Protein 1NF9 (pdb70)

Secondary structure (DSSP, 8-state):
----------PPPPGGGSPPPSS-----GGGEEEEEES-BHHHHTTS-HHHHHHHHHHHHHHHHHHHHHTPEEEEEE--SS--HHHHTTHHHHHTT---SSHHHHSBPGGGPPPTTSEEEE--SSSTTTTSSHHHHHHHTT--EEEEEEE-IIIIIHHHHHHHHHTT-EEEEEEEEEE-SSHHHHHHHHHHHHHHT-EEE-HHHHH-

B-factor: mean 22.69, std 11.38, range [9.78, 136.34]

Organism: Pseudomonas aeruginosa (strain ATCC 15692 / DSM 22644 / CIP 104116 / JCM 14847 / LMG 12228 / 1C / PRS 101 / PAO1) (NCBI:txid208964)

Nearest PDB structures (foldseek):
  1nf9-assembly1_A-2  TM=1.005E+00  e=9.805E-44  Pseudomonas aeruginosa
  1nf8-assembly1_A-2  TM=1.004E+00  e=8.857E-43  Pseudomonas aeruginosa
  3r77-assembly1_A  TM=9.976E-01  e=6.872E-37  Pseudomonas fluorescens
  7l6j-assembly1_A  TM=9.791E-01  e=3.401E-26  Stenotrophomonas maltophilia K279a
  2fq1-assembly1_B  TM=9.702E-01  e=2.895E-25  Escherichia coli

Sequence (207 aa):
MSGIPEITAYPLPTAQQLPANLARWSLEPRRAVLLVHDMQRYFLRPLPESLRAGLVANAARLRRWCVEQGVQIAYTAQPGSMTEEQRGLLKDFWGPGMRASPADREVVEELAPGPDDWLLTKWRYSAFFHSDLLQRMRAAGRDQLVLCGVYAHVGVLISTVDAYSNDIQPFLVADAIADFSEAHHRMALEYAASRCAMVVTTDEVLE

CATH classification: 3.40.50.850

InterPro domains:
  IPR000868 Isochorismatase-like domain [PF00857] (33-204)
  IPR016291 Isochorismatase [PIRSF001111] (3-206)
  IPR016291 Isochorismatase [PR01398] (3-15)
  IPR016291 Isochorismatase [PR01398] (62-79)
  IPR016291 Isochorismatase [PR01398] (79-98)
  IPR016291 Isochorismatase [PR01398] (111-133)
  IPR016291 Isochorismatase [PR01398] (167-185)
  IPR016291 Isochorismatase [PR01398] (185-202)
  IPR036380 Isochorismatase-like superfamily [G3DSA:3.40.50.850] (1-207)
  IPR036380 Isochorismatase-like superfamily [SSF52499] (3-207)
  IPR050272 Isochorismatase-like hydrolase [PTHR43540] (21-206)

Foldseek 3Di:
DALADQADDDAFDDPVLFDAFPDDDDDDLLQEEEEAEAQWLQVLVSPDPVLSVQQLVLLLLLVVLSVVRNHAYEYEWAQAQQPCVLCDPVCVNGNSHHHNDNNTTPRDPSCDDDPRHHYWYDRALASVPVTCVVVVSVVSNHQEYEYAEDDLQTSRLVNQLVSQVVNRAYEYARRNHHHRYPVSSNVSSVCCSPPGYHYHHSVRSSD

Structure (mmCIF, N/CA/C/O backbone):
data_1NF9
#
_entry.id   1NF9
#
_cell.length_a   68.850
_cell.length_b   77.030
_cell.length_c   82.550
_cell.angle_alpha   90.00
_cell.angle_beta   90.00
_cell.angle_gamma   90.00
#
_symmetry.space_group_name_H-M   'C 2 2 21'
#
loop_
_entity.id
_entity.type
_entity.pdbx_description
1 polymer 'phenazine biosynthesis protein phzD'
2 non-polymer 'octyl beta-D-glucopyranoside'
3 non-polymer 'FORMIC ACID'
4 water water
#
loop_
_atom_site.group_PDB
_atom_site.id
_atom_site.type_symbol
_atom_site.label_atom_id
_atom_site.label_alt_id
_atom_site.label_comp_id
_atom_site.label_asym_id
_atom_site.label_entity_id
_atom_site.label_seq_id
_atom_site.pdbx_PDB_ins_code
_atom_site.Cartn_x
_atom_site.Cartn_y
_atom_site.Cartn_z
_atom_site.occupancy
_atom_site.B_iso_or_equiv
_atom_site.auth_seq_id
_atom_site.auth_comp_id
_atom_site.auth_asym_id
_atom_site.auth_atom_id
_atom_site.pdbx_PDB_model_num
ATOM 1 N N . MET A 1 1 ? 2.370 14.911 84.424 1.00 69.94 1 MET A N 1
ATOM 2 C CA . MET A 1 1 ? 2.946 16.248 84.408 1.00 49.96 1 MET A CA 1
ATOM 3 C C . MET A 1 1 ? 3.640 16.546 83.087 1.00 41.08 1 MET A C 1
ATOM 4 O O . MET A 1 1 ? 3.189 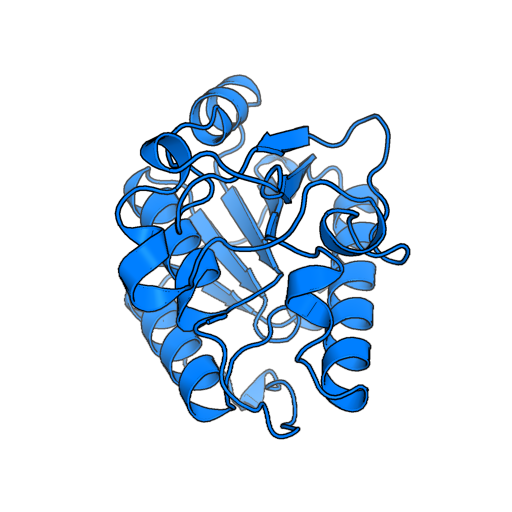17.513 82.487 1.00 33.07 1 MET A O 1
ATOM 9 N N . SER A 1 2 ? 4.655 15.891 82.544 1.00 32.76 2 SER A N 1
ATOM 10 C CA . SER A 1 2 ? 5.341 16.437 81.363 1.00 25.14 2 SER A CA 1
ATOM 11 C C . SER A 1 2 ? 4.640 16.232 80.037 1.00 22.05 2 SER A C 1
ATOM 12 O O . SER A 1 2 ? 4.921 17.007 79.132 1.00 22.40 2 SER A O 1
ATOM 15 N N . GLY A 1 3 ? 3.814 15.209 79.859 1.00 21.65 3 GLY A N 1
ATOM 16 C CA . GLY A 1 3 ? 3.196 14.929 78.573 1.00 24.06 3 GLY A CA 1
ATOM 17 C C . GLY A 1 3 ? 4.078 14.041 77.717 1.00 25.16 3 GLY A C 1
ATOM 18 O O . GLY A 1 3 ? 3.804 13.565 76.615 1.00 29.69 3 GLY A O 1
ATOM 19 N N . ILE A 1 4 ? 5.256 13.754 78.237 1.00 21.58 4 ILE A N 1
ATOM 20 C CA . ILE A 1 4 ? 6.251 13.024 77.445 1.00 20.33 4 ILE A CA 1
ATOM 21 C C . ILE A 1 4 ? 6.408 11.611 77.969 1.00 21.83 4 ILE A C 1
ATOM 22 O O . ILE A 1 4 ? 6.687 11.371 79.141 1.00 22.95 4 ILE A O 1
ATOM 27 N N . PRO A 1 5 ? 6.212 10.635 77.095 1.00 17.53 5 PRO A N 1
ATOM 28 C CA . PRO A 1 5 ? 6.108 9.259 77.561 1.00 17.76 5 PRO A CA 1
ATOM 29 C C . PRO A 1 5 ? 7.501 8.694 77.795 1.00 20.66 5 PRO A C 1
ATOM 30 O O . PRO A 1 5 ? 8.532 9.293 77.483 1.00 20.58 5 PRO A O 1
ATOM 34 N N . GLU A 1 6 ? 7.520 7.494 78.343 1.00 21.34 6 GLU A N 1
ATOM 35 C CA . GLU A 1 6 ? 8.750 6.753 78.411 1.00 16.84 6 GLU A CA 1
ATOM 36 C C . GLU A 1 6 ? 9.156 6.422 76.964 1.00 18.79 6 GLU A C 1
ATOM 37 O O . GLU A 1 6 ? 8.294 5.840 76.309 1.00 20.83 6 GLU A O 1
ATOM 43 N N . ILE A 1 7 ? 10.352 6.782 76.591 1.00 17.84 7 ILE A N 1
ATOM 44 C CA . ILE A 1 7 ? 10.916 6.545 75.253 1.00 20.70 7 ILE A CA 1
ATOM 45 C C . ILE A 1 7 ? 11.933 5.400 75.205 1.00 22.80 7 ILE A C 1
ATOM 46 O O . ILE A 1 7 ? 12.955 5.490 75.874 1.00 28.40 7 ILE A O 1
ATOM 51 N N . THR A 1 8 ? 11.632 4.377 74.425 1.00 25.45 8 THR A N 1
ATOM 52 C CA . THR A 1 8 ? 12.403 3.212 74.056 1.00 29.58 8 THR A CA 1
ATOM 53 C C . THR A 1 8 ? 13.319 3.491 72.867 1.00 25.42 8 THR A C 1
ATOM 54 O O . THR A 1 8 ? 12.956 4.079 71.856 1.00 23.03 8 THR A O 1
ATOM 58 N N . ALA A 1 9 ? 14.550 3.011 73.014 1.00 19.51 9 ALA A N 1
ATOM 59 C CA . ALA A 1 9 ? 15.553 3.211 71.973 1.00 19.93 9 ALA A CA 1
ATOM 60 C C . ALA A 1 9 ? 15.066 2.661 70.647 1.00 17.98 9 ALA A C 1
ATOM 61 O O . ALA A 1 9 ? 14.441 1.589 70.634 1.00 17.18 9 ALA A O 1
ATOM 63 N N . TYR A 1 10 ? 15.348 3.368 69.567 1.00 14.13 10 TYR A N 1
ATOM 64 C CA . TYR A 1 10 ? 15.074 2.868 68.210 1.00 13.96 10 TYR A CA 1
ATOM 65 C C . TYR A 1 10 ? 16.116 3.391 67.239 1.00 15.68 10 TYR A C 1
ATOM 66 O O . TYR A 1 10 ? 16.734 4.429 67.517 1.00 15.43 10 TYR A O 1
ATOM 75 N N . PRO A 1 11 ? 16.376 2.702 66.139 1.00 15.81 11 PRO A N 1
ATOM 76 C CA . PRO A 1 11 ? 17.388 3.198 65.216 1.00 15.52 11 PRO A CA 1
ATOM 77 C C . PRO A 1 11 ? 16.836 4.368 64.394 1.00 14.73 11 PRO A C 1
ATOM 78 O O . PRO A 1 11 ? 15.705 4.298 63.957 1.00 16.38 11 PRO A O 1
ATOM 82 N N . LEU A 1 12 ? 17.627 5.401 64.196 1.00 15.38 12 LEU A N 1
ATOM 83 C CA . LEU A 1 12 ? 17.258 6.429 63.236 1.00 15.56 12 LEU A CA 1
ATOM 84 C C . LEU A 1 12 ? 17.144 5.830 61.838 1.00 15.45 12 LEU A C 1
ATOM 85 O O . LEU A 1 12 ? 17.918 4.927 61.513 1.00 15.24 12 LEU A O 1
ATOM 90 N N . PRO A 1 13 ? 16.209 6.340 61.041 1.00 15.32 13 PRO A N 1
ATOM 91 C CA . PRO A 1 13 ? 15.995 5.753 59.715 1.00 16.09 13 PRO A CA 1
ATOM 92 C C . PRO A 1 13 ? 17.160 6.032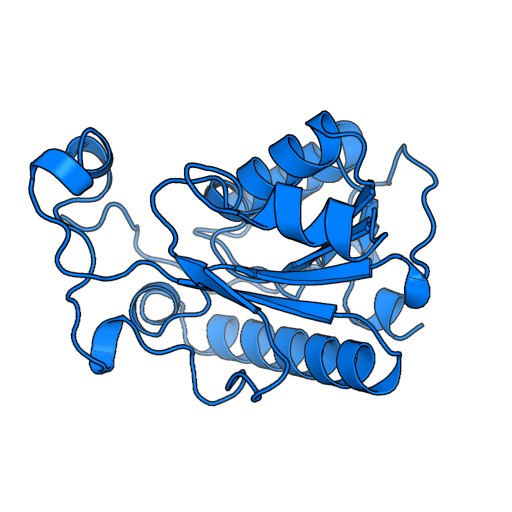 58.750 1.00 14.88 13 PRO A C 1
ATOM 93 O O . PRO A 1 13 ? 17.834 7.048 58.811 1.00 18.54 13 PRO A O 1
ATOM 97 N N . THR A 1 14 ? 17.356 5.064 57.857 1.00 18.19 14 THR A N 1
ATOM 98 C CA . THR A 1 14 ? 18.350 5.147 56.810 1.00 18.52 14 THR A CA 1
ATOM 99 C C . THR A 1 14 ? 17.694 5.599 55.502 1.00 18.81 14 THR A C 1
ATOM 100 O O . THR A 1 14 ? 16.472 5.545 55.396 1.00 20.67 14 THR A O 1
ATOM 104 N N . ALA A 1 15 ? 18.475 6.010 54.530 1.00 19.33 15 ALA A N 1
ATOM 105 C CA . ALA A 1 15 ? 17.995 6.459 53.229 1.00 21.59 15 ALA A CA 1
ATOM 106 C C . ALA A 1 15 ? 16.997 5.480 52.627 1.00 19.94 15 ALA A C 1
ATOM 107 O O . ALA A 1 15 ? 16.004 5.845 52.014 1.00 24.86 15 ALA A O 1
ATOM 109 N N . GLN A 1 16 ? 17.281 4.188 52.822 1.00 22.19 16 GLN A N 1
ATOM 110 C CA . GLN A 1 16 ? 16.474 3.156 52.179 1.00 24.80 16 GLN A CA 1
ATOM 111 C C . GLN A 1 16 ? 15.126 3.039 52.861 1.00 24.92 16 GLN A C 1
ATOM 112 O O . GLN A 1 16 ? 14.190 2.519 52.252 1.00 25.28 16 GLN A O 1
ATOM 118 N N . GLN A 1 17 ? 14.997 3.522 54.090 1.00 20.81 17 GLN A N 1
ATOM 119 C CA . GLN A 1 17 ? 13.756 3.336 54.842 1.00 21.41 17 GLN A CA 1
ATOM 120 C C . GLN A 1 17 ? 12.793 4.488 54.654 1.00 19.20 17 GLN A C 1
ATOM 121 O O . GLN A 1 17 ? 11.654 4.482 55.148 1.00 24.10 17 GLN A O 1
ATOM 127 N N . LEU A 1 18 ? 13.252 5.529 53.961 1.00 18.74 18 LEU A N 1
ATOM 128 C CA . LEU A 1 18 ? 12.481 6.770 53.840 1.00 19.48 18 LEU A CA 1
ATOM 129 C C . LEU A 1 18 ? 11.314 6.605 52.877 1.00 16.97 18 LEU A C 1
ATOM 130 O O . LEU A 1 18 ? 11.338 5.866 51.883 1.00 19.55 18 LEU A O 1
ATOM 135 N N . PRO A 1 19 ? 10.231 7.297 53.143 1.00 17.12 19 PRO A N 1
ATOM 136 C CA . PRO A 1 19 ? 9.104 7.267 52.195 1.00 17.28 19 PRO A CA 1
ATOM 137 C C . PRO A 1 19 ? 9.565 8.057 50.976 1.00 18.65 19 PRO A C 1
ATOM 138 O O . PRO A 1 19 ? 10.423 8.941 51.088 1.00 23.51 19 PRO A O 1
ATOM 142 N N . ALA A 1 20 ? 9.000 7.768 49.814 1.00 19.29 20 ALA A N 1
ATOM 143 C CA . ALA A 1 20 ? 9.333 8.522 48.634 1.00 18.84 20 ALA A CA 1
ATOM 144 C C . ALA A 1 20 ? 8.822 9.960 48.721 1.00 17.66 20 ALA A C 1
ATOM 145 O O . ALA A 1 20 ? 7.710 10.165 49.157 1.00 16.71 20 ALA A O 1
ATOM 147 N N . ASN A 1 21 ? 9.652 10.901 48.294 1.00 16.57 21 ASN A N 1
ATOM 148 C CA . ASN A 1 21 ? 9.242 12.292 48.216 1.00 16.56 21 ASN A CA 1
ATOM 149 C C . ASN A 1 21 ? 8.346 12.466 47.011 1.00 15.86 21 ASN A C 1
ATOM 150 O O . ASN A 1 21 ? 8.644 11.972 45.916 1.00 20.70 21 ASN A O 1
ATOM 155 N N . LEU A 1 22 ? 7.283 13.225 47.156 1.00 18.26 22 LEU A N 1
ATOM 156 C CA . LEU A 1 22 ? 6.441 13.504 45.986 1.00 18.19 22 LEU A CA 1
ATOM 157 C C . LEU A 1 22 ? 6.802 14.863 45.409 1.00 20.00 22 LEU A C 1
ATOM 158 O O . LEU A 1 22 ? 6.553 15.118 44.258 1.00 18.41 22 LEU A O 1
ATOM 163 N N . ALA A 1 23 ? 7.370 15.734 46.237 1.00 17.56 23 ALA A N 1
ATOM 164 C CA . ALA A 1 23 ? 7.844 17.002 45.720 1.00 19.99 23 ALA A CA 1
ATOM 165 C C . ALA A 1 23 ? 9.203 16.805 45.032 1.00 16.47 23 ALA A C 1
ATOM 166 O O . ALA A 1 23 ? 9.776 15.722 45.061 1.00 17.72 23 ALA A O 1
ATOM 168 N N . ARG A 1 24 ? 9.726 17.884 44.443 1.00 17.05 24 ARG A N 1
ATOM 169 C CA . ARG A 1 24 ? 10.996 17.827 43.711 1.00 19.56 24 ARG A CA 1
ATOM 170 C C . ARG A 1 24 ? 11.870 19.042 43.997 1.00 18.60 24 ARG A C 1
ATOM 171 O O . ARG A 1 24 ? 12.609 19.497 43.123 1.00 20.39 24 ARG A O 1
ATOM 179 N N . TRP A 1 25 ? 11.762 19.550 45.224 1.00 17.22 25 TRP A N 1
ATOM 180 C CA . TRP A 1 25 ? 12.597 20.689 45.606 1.00 15.15 25 TRP A CA 1
ATOM 181 C C . TRP A 1 25 ? 14.044 20.260 45.810 1.00 15.56 25 TRP A C 1
ATOM 182 O O . TRP A 1 25 ? 14.366 19.109 46.135 1.00 17.81 25 TRP A O 1
ATOM 193 N N . SER A 1 26 ? 14.973 21.187 45.606 1.00 15.16 26 SER A N 1
ATOM 194 C CA . SER A 1 26 ? 16.413 21.054 45.746 1.00 16.98 26 SER A CA 1
ATOM 195 C C . SER A 1 26 ? 17.016 22.160 46.586 1.00 16.05 26 SER A C 1
ATOM 196 O O . SER A 1 26 ? 16.831 23.352 46.298 1.00 17.23 26 SER A O 1
ATOM 199 N N . LEU A 1 27 ? 17.684 21.766 47.667 1.00 15.55 27 LEU A N 1
ATOM 200 C CA . LEU A 1 27 ? 18.208 22.683 48.664 1.00 14.30 27 LEU A CA 1
ATOM 201 C C . LEU A 1 27 ? 19.326 23.522 48.085 1.00 17.52 27 LEU A C 1
ATOM 202 O O . LEU A 1 27 ? 20.248 22.937 47.531 1.00 15.55 27 LEU A O 1
ATOM 207 N N . GLU A 1 28 ? 19.219 24.839 48.177 1.00 16.20 28 GLU A N 1
ATOM 208 C CA . GLU A 1 28 ? 20.291 25.732 47.777 1.00 19.61 28 GLU A CA 1
ATOM 209 C C . GLU A 1 28 ? 20.768 26.521 48.990 1.00 18.01 28 GLU A C 1
ATOM 210 O O . GLU A 1 28 ? 19.941 27.274 49.541 1.00 18.13 28 GLU A O 1
ATOM 216 N N . PRO A 1 29 ? 22.027 26.409 49.407 1.00 17.54 29 PRO A N 1
ATOM 217 C CA . PRO A 1 29 ? 22.484 27.071 50.623 1.00 17.61 29 PRO A CA 1
ATOM 218 C C . PRO A 1 29 ? 22.126 28.555 50.718 1.00 15.55 29 PRO A C 1
ATOM 219 O O . PRO A 1 29 ? 21.717 28.962 51.812 1.00 18.60 29 PRO A O 1
ATOM 223 N N . ARG A 1 30 ? 22.283 29.285 49.624 1.00 18.84 30 ARG A N 1
ATOM 224 C CA . ARG A 1 30 ? 22.008 30.707 49.580 1.00 22.29 30 ARG A CA 1
ATOM 225 C C . ARG A 1 30 ? 20.559 31.023 49.944 1.00 18.86 30 ARG A C 1
ATOM 226 O O . ARG A 1 30 ? 20.301 32.140 50.367 1.00 20.80 30 ARG A O 1
ATOM 234 N N . ARG A 1 31 ? 19.623 30.086 49.764 1.00 16.25 31 ARG A N 1
ATOM 235 C CA . ARG A 1 31 ? 18.215 30.301 50.017 1.00 16.89 31 ARG A CA 1
ATOM 236 C C . ARG A 1 31 ? 17.804 29.849 51.410 1.00 17.87 31 ARG A C 1
ATOM 237 O O . ARG A 1 31 ? 16.671 30.113 51.781 1.00 16.42 31 ARG A O 1
ATOM 245 N N . ALA A 1 32 ? 18.663 29.170 52.158 1.00 13.69 32 ALA A N 1
ATOM 246 C CA . ALA A 1 32 ? 18.227 28.319 53.253 1.00 15.04 32 ALA A CA 1
ATOM 247 C C . ALA A 1 32 ? 18.590 28.814 54.648 1.00 14.43 32 ALA A C 1
ATOM 248 O O . ALA A 1 32 ? 19.599 29.451 54.863 1.00 17.33 32 ALA A O 1
ATOM 250 N N . VAL A 1 33 ? 17.711 28.436 55.569 1.00 15.02 33 VAL A N 1
ATOM 251 C CA . VAL A 1 33 ? 17.909 28.500 56.995 1.00 12.42 33 VAL A CA 1
ATOM 252 C C . VAL A 1 33 ? 17.850 27.104 57.578 1.00 10.94 33 VAL A C 1
ATOM 253 O O . VAL A 1 33 ? 16.988 26.290 57.200 1.00 15.54 33 VAL A O 1
ATOM 257 N N . LEU A 1 34 ? 18.750 26.817 58.510 1.00 13.57 34 LEU A N 1
ATOM 258 C CA . LEU A 1 34 ? 18.666 25.613 59.296 1.00 13.36 34 LEU A CA 1
ATOM 259 C C . LEU A 1 34 ? 17.973 25.979 60.614 1.00 13.36 34 LEU A C 1
ATOM 260 O O . LEU A 1 34 ? 18.528 26.828 61.326 1.00 14.72 34 LEU A O 1
ATOM 265 N N . LEU A 1 35 ? 16.857 25.333 60.844 1.00 12.73 35 LEU A N 1
ATOM 266 C CA . LEU A 1 35 ? 16.138 25.433 62.115 1.00 14.24 35 LEU A CA 1
ATOM 267 C C . LEU A 1 35 ? 16.545 24.290 63.037 1.00 13.37 35 LEU A C 1
ATOM 268 O O . LEU A 1 35 ? 16.258 23.119 62.759 1.00 13.08 35 LEU A O 1
ATOM 273 N N . VAL A 1 36 ? 17.191 24.663 64.126 1.00 13.57 36 VAL A N 1
ATOM 274 C CA . VAL A 1 36 ? 17.540 23.739 65.197 1.00 14.18 36 VAL A CA 1
ATOM 275 C C . VAL A 1 36 ? 16.402 23.811 66.208 1.00 11.43 36 VAL A C 1
ATOM 276 O O . VAL A 1 36 ? 16.324 24.737 66.996 1.00 15.58 36 VAL A O 1
ATOM 280 N N . HIS A 1 37 ? 15.466 22.891 66.133 1.00 13.17 37 HIS A N 1
ATOM 281 C CA . HIS A 1 37 ? 14.203 22.949 66.866 1.00 13.88 37 HIS A CA 1
ATOM 282 C C . HIS A 1 37 ? 14.270 22.256 68.213 1.00 14.27 37 HIS A C 1
ATOM 283 O O . HIS A 1 37 ? 14.289 21.025 68.298 1.00 14.37 37 HIS A O 1
ATOM 290 N N . ASP A 1 38 ? 14.271 23.095 69.241 1.00 13.34 38 ASP A N 1
ATOM 291 C CA . ASP A 1 38 ? 14.031 22.753 70.620 1.00 15.94 38 ASP A CA 1
ATOM 292 C C . ASP A 1 38 ? 15.087 21.758 71.119 1.00 14.72 38 ASP A C 1
ATOM 293 O O . ASP A 1 38 ? 14.755 20.850 71.871 1.00 15.67 38 ASP A O 1
ATOM 298 N N . MET A 1 39 ? 16.335 21.961 70.684 1.00 14.39 39 MET A N 1
ATOM 299 C CA . MET A 1 39 ? 17.410 21.069 71.160 1.00 12.70 39 MET A CA 1
ATOM 300 C C . MET A 1 39 ? 17.965 21.494 72.500 1.00 15.14 39 MET A C 1
ATOM 301 O O . MET A 1 39 ? 19.148 21.722 72.722 1.00 18.00 39 MET A O 1
ATOM 306 N N . GLN A 1 40 ? 17.042 21.597 73.447 1.00 15.39 40 GLN A N 1
ATOM 307 C CA . GLN A 1 40 ? 17.306 21.997 74.811 1.00 18.74 40 GLN A CA 1
ATOM 308 C C . GLN A 1 40 ? 17.466 20.809 75.740 1.00 16.15 40 GLN A C 1
ATOM 309 O O . GLN A 1 40 ? 16.919 19.751 75.494 1.00 17.77 40 GLN A O 1
ATOM 315 N N . ARG A 1 41 ? 18.205 20.981 76.822 1.00 14.79 41 ARG A N 1
ATOM 316 C CA . ARG A 1 41 ? 18.491 19.908 77.752 1.00 15.64 41 ARG A CA 1
ATOM 317 C C . ARG A 1 41 ? 17.229 19.204 78.214 1.00 16.31 41 ARG A C 1
ATOM 318 O O . ARG A 1 41 ? 17.085 17.982 78.279 1.00 17.06 41 ARG A O 1
ATOM 326 N N . TYR A 1 42 ? 16.201 19.985 78.529 1.00 17.82 42 TYR A N 1
ATOM 327 C CA . TYR A 1 42 ? 14.958 19.396 79.034 1.00 18.18 42 TYR A CA 1
ATOM 328 C C . TYR A 1 42 ? 14.326 18.440 78.007 1.00 17.30 42 TYR A C 1
ATOM 329 O O . TYR A 1 42 ? 13.725 17.434 78.363 1.00 16.97 42 TYR A O 1
ATOM 338 N N . PHE A 1 43 ? 14.328 18.755 76.725 1.00 14.73 43 PHE A N 1
ATOM 339 C CA . PHE A 1 43 ? 13.690 17.886 75.734 1.00 17.02 43 PHE A CA 1
ATOM 340 C C . PHE A 1 43 ? 14.541 16.686 75.339 1.00 16.42 43 PHE A C 1
ATOM 341 O O . PHE A 1 43 ? 13.984 15.716 74.786 1.00 17.16 43 PHE A O 1
ATOM 349 N N . LEU A 1 44 ? 15.851 16.746 75.613 1.00 16.86 44 LEU A N 1
ATOM 350 C CA . LEU A 1 44 ? 16.704 15.615 75.218 1.00 15.80 44 LEU A CA 1
ATOM 351 C C . LEU A 1 44 ? 16.840 14.634 76.388 1.00 16.58 44 LEU A C 1
ATOM 352 O O . LEU A 1 44 ? 17.129 13.477 76.139 1.00 16.82 44 LEU A O 1
ATOM 357 N N . ARG A 1 45 ? 16.638 15.065 77.620 1.00 16.58 45 ARG A N 1
ATOM 358 C CA . ARG A 1 45 ? 16.751 14.155 78.758 1.00 20.26 45 ARG A CA 1
ATOM 359 C C . ARG A 1 45 ? 15.848 12.925 78.649 1.00 18.79 45 ARG A C 1
ATOM 360 O O . ARG A 1 45 ? 16.361 11.848 79.041 1.00 17.45 45 ARG A O 1
ATOM 368 N N . PRO A 1 46 ? 14.594 12.950 78.182 1.00 16.91 46 PRO A N 1
ATOM 369 C CA . PRO A 1 46 ? 13.796 11.720 78.051 1.00 15.36 46 PRO A CA 1
ATOM 370 C C . PRO A 1 46 ? 14.336 10.737 77.026 1.00 14.39 46 PRO A C 1
ATOM 371 O O . PRO A 1 46 ? 13.921 9.566 77.019 1.00 18.35 46 PRO A O 1
ATOM 375 N N . LEU A 1 47 ? 15.254 11.147 76.144 1.00 15.96 47 LEU A N 1
ATOM 376 C CA . LEU A 1 47 ? 15.765 10.204 75.154 1.00 16.28 47 LEU A CA 1
ATOM 377 C C . LEU A 1 47 ? 16.776 9.237 75.782 1.00 13.62 47 LEU A C 1
ATOM 378 O O . LEU A 1 47 ? 17.654 9.657 76.547 1.00 23.02 47 LEU A O 1
ATOM 383 N N . PRO A 1 48 ? 16.688 7.962 75.439 1.00 15.16 48 PRO A N 1
ATOM 384 C CA . PRO A 1 48 ? 17.731 7.025 75.818 1.00 16.57 48 PRO A CA 1
ATOM 385 C C . PRO A 1 48 ? 19.047 7.514 75.203 1.00 17.68 48 PRO A C 1
ATOM 386 O O . PRO A 1 48 ? 19.050 8.167 74.165 1.00 16.45 48 PRO A O 1
ATOM 390 N N . GLU A 1 49 ? 20.108 7.180 75.891 1.00 19.25 49 GLU A N 1
ATOM 391 C CA . GLU A 1 49 ? 21.383 7.775 75.467 1.00 18.22 49 GLU A CA 1
ATOM 392 C C . GLU A 1 49 ? 21.740 7.371 74.052 1.00 15.75 49 GLU A C 1
ATOM 393 O O . GLU A 1 49 ? 22.286 8.222 73.327 1.00 17.76 49 GLU A O 1
ATOM 399 N N . SER A 1 50 ? 21.458 6.129 73.648 1.00 16.36 50 SER A N 1
ATOM 400 C CA . SER A 1 50 ? 21.821 5.762 72.281 1.00 16.54 50 SER A CA 1
ATOM 401 C C . SER A 1 50 ? 21.144 6.664 71.247 1.00 16.88 50 SER A C 1
ATOM 402 O O . SER A 1 50 ? 21.692 7.025 70.208 1.00 18.30 50 SER A O 1
ATOM 405 N N . LEU A 1 51 ? 19.901 7.043 71.516 1.00 17.05 51 LEU A N 1
ATOM 406 C CA . LEU A 1 51 ? 19.111 7.812 70.571 1.00 16.80 51 LEU A CA 1
ATOM 407 C C . LEU A 1 51 ? 19.552 9.269 70.639 1.00 17.79 51 LEU A C 1
ATOM 408 O O . LEU A 1 51 ? 19.745 9.919 69.622 1.00 17.77 51 LEU A O 1
ATOM 413 N N . ARG A 1 52 ? 19.766 9.792 71.833 1.00 15.52 52 ARG A N 1
ATOM 414 C CA . ARG A 1 52 ? 20.299 11.153 72.010 1.00 15.97 52 ARG A CA 1
ATOM 415 C C . ARG A 1 52 ? 21.608 11.320 71.262 1.00 15.60 52 ARG A C 1
ATOM 416 O O . ARG A 1 52 ? 21.860 12.282 70.543 1.00 17.84 52 ARG A O 1
ATOM 424 N N . ALA A 1 53 ? 22.498 10.350 71.404 1.00 16.28 53 ALA A N 1
ATOM 425 C CA . ALA A 1 53 ? 23.814 10.437 70.810 1.00 18.28 53 ALA A CA 1
ATOM 426 C C . ALA A 1 53 ? 23.758 10.512 69.283 1.00 19.90 53 ALA A C 1
ATOM 427 O O . ALA A 1 53 ? 24.418 11.345 68.668 1.00 19.87 53 ALA A O 1
ATOM 429 N N . GLY A 1 54 ? 22.990 9.618 68.684 1.00 17.82 54 GLY A N 1
ATOM 430 C CA . GLY A 1 54 ? 22.833 9.581 67.227 1.00 18.94 54 GLY A CA 1
ATOM 431 C C . GLY A 1 54 ? 22.235 10.848 66.679 1.00 15.77 54 GLY A C 1
ATOM 432 O O . GLY A 1 54 ? 22.719 11.355 65.660 1.00 17.86 54 GLY A O 1
ATOM 433 N N . LEU A 1 55 ? 21.230 11.347 67.400 1.00 15.81 55 LEU A N 1
ATOM 434 C CA . LEU A 1 55 ? 20.546 12.592 67.064 1.00 16.16 55 LEU A CA 1
ATOM 435 C C . LEU A 1 55 ? 21.486 13.778 67.039 1.00 14.15 55 LEU A C 1
ATOM 436 O O . LEU A 1 55 ? 21.651 14.550 66.089 1.00 17.13 55 LEU A O 1
ATOM 441 N N . VAL A 1 56 ? 22.186 13.957 68.161 1.00 15.71 56 VAL A N 1
ATOM 442 C CA . VAL A 1 56 ? 23.047 15.106 68.312 1.00 16.07 56 VAL A CA 1
ATOM 443 C C . VAL A 1 56 ? 24.221 14.989 67.348 1.00 16.21 56 VAL A C 1
ATOM 444 O O . VAL A 1 56 ? 24.647 16.004 66.775 1.00 17.66 56 VAL A O 1
ATOM 448 N N . ALA A 1 57 ? 24.774 13.801 67.105 1.00 16.84 57 ALA A N 1
ATOM 449 C CA . ALA A 1 57 ? 25.915 13.712 66.201 1.00 18.62 57 ALA A CA 1
ATOM 450 C C . ALA A 1 57 ? 25.496 14.119 64.785 1.00 19.32 57 ALA A C 1
ATOM 451 O O . ALA A 1 57 ? 26.189 14.831 64.074 1.00 20.22 57 ALA A O 1
ATOM 453 N N . ASN A 1 58 ? 24.323 13.659 64.338 1.00 18.83 58 ASN A N 1
ATOM 454 C CA . ASN A 1 58 ? 23.854 14.081 63.013 1.00 16.48 58 ASN A CA 1
ATOM 455 C C . ASN A 1 58 ? 23.520 15.575 62.957 1.00 15.18 58 ASN A C 1
ATOM 456 O O . ASN A 1 58 ? 23.865 16.289 61.988 1.00 15.71 58 ASN A O 1
ATOM 461 N N . ALA A 1 59 ? 22.859 16.098 63.980 1.00 17.57 59 ALA A N 1
ATOM 462 C CA . ALA A 1 59 ? 22.460 17.493 64.002 1.00 15.31 59 ALA A CA 1
ATOM 463 C C . ALA A 1 59 ? 23.727 18.349 63.968 1.00 18.14 59 ALA A C 1
ATOM 464 O O . ALA A 1 59 ? 23.740 19.385 63.300 1.00 17.22 59 ALA A O 1
ATOM 466 N N . ALA A 1 60 ? 24.766 17.918 64.653 1.00 18.93 60 ALA A N 1
ATOM 467 C CA . ALA A 1 60 ? 26.036 18.632 64.672 1.00 15.77 60 ALA A CA 1
ATOM 468 C C . ALA A 1 60 ? 26.723 18.591 63.307 1.00 18.67 60 ALA A C 1
ATOM 469 O O . ALA A 1 60 ? 27.191 19.621 62.825 1.00 20.27 60 ALA A O 1
ATOM 471 N N . ARG A 1 61 ? 26.812 17.460 62.635 1.00 20.74 61 ARG A N 1
ATOM 472 C CA . ARG A 1 61 ? 27.345 17.386 61.281 1.00 20.28 61 ARG A CA 1
ATOM 473 C C . ARG A 1 61 ? 26.556 18.282 60.320 1.00 20.55 61 ARG A C 1
ATOM 474 O O . ARG A 1 61 ? 27.061 18.944 59.430 1.00 22.02 61 ARG A O 1
ATOM 482 N N . LEU A 1 62 ? 25.229 18.273 60.511 1.00 22.09 62 LEU A N 1
ATOM 483 C CA . LEU A 1 62 ? 24.369 19.094 59.668 1.00 19.40 62 LEU A CA 1
ATOM 484 C C . LEU A 1 62 ? 24.735 20.555 59.893 1.00 20.55 62 LEU A C 1
ATOM 485 O O . LEU A 1 62 ? 24.950 21.285 58.934 1.00 22.41 62 LEU A O 1
ATOM 490 N N . ARG A 1 63 ? 24.815 20.982 61.141 1.00 19.55 63 ARG A N 1
ATOM 491 C CA . ARG A 1 63 ? 25.118 22.354 61.497 1.00 20.37 63 ARG A CA 1
ATOM 492 C C . ARG A 1 63 ? 26.494 22.785 60.990 1.00 19.08 63 ARG A C 1
ATOM 493 O O . ARG A 1 63 ? 26.651 23.907 60.518 1.00 22.54 63 ARG A O 1
ATOM 501 N N . ARG A 1 64 ? 27.527 21.937 61.068 1.00 19.04 64 ARG A N 1
ATOM 502 C CA . ARG A 1 64 ? 28.830 22.315 60.494 1.00 19.70 64 ARG A CA 1
ATOM 503 C C . ARG A 1 64 ? 28.766 22.500 58.996 1.00 19.71 64 ARG A C 1
ATOM 504 O O . ARG A 1 64 ? 29.385 23.427 58.462 1.00 19.59 64 ARG A O 1
ATOM 512 N N . TRP A 1 65 ? 28.030 21.678 58.235 1.00 18.45 65 TRP A N 1
ATOM 513 C CA . TRP A 1 65 ? 27.916 21.860 56.788 1.00 17.63 65 TRP A CA 1
ATOM 514 C C . TRP A 1 65 ? 27.232 23.167 56.442 1.00 19.29 65 TRP A C 1
ATOM 515 O O . TRP A 1 65 ? 27.673 23.930 55.572 1.00 20.05 65 TRP A O 1
ATOM 526 N N . CYS A 1 66 ? 26.135 23.368 57.186 1.00 20.14 66 CYS A N 1
ATOM 527 C CA . CYS A 1 66 ? 25.335 24.587 56.992 1.00 22.63 66 CYS A CA 1
ATOM 528 C C . CYS A 1 66 ? 26.290 25.747 57.177 1.00 23.02 66 CYS A C 1
ATOM 529 O O . CYS A 1 66 ? 26.416 26.611 56.317 1.00 28.38 66 CYS A O 1
ATOM 532 N N . VAL A 1 67 ? 27.033 25.747 58.270 1.00 28.07 67 VAL A N 1
ATOM 533 C CA . VAL A 1 67 ? 27.967 26.860 58.494 1.00 27.23 67 VAL A CA 1
ATOM 534 C C . VAL A 1 67 ? 28.992 26.956 57.377 1.00 24.53 67 VAL A C 1
ATOM 535 O O . VAL A 1 67 ? 29.249 28.058 56.887 1.00 30.64 67 VAL A O 1
ATOM 539 N N . GLU A 1 68 ? 29.570 25.846 56.941 1.00 20.68 68 GLU A N 1
ATOM 540 C CA . GLU A 1 68 ? 30.539 25.906 55.861 1.00 20.52 68 GLU A CA 1
ATOM 541 C C . GLU A 1 68 ? 29.921 26.452 54.585 1.00 19.28 68 GLU A C 1
ATOM 542 O O . GLU A 1 68 ? 30.605 27.029 53.745 1.00 26.64 68 GLU A O 1
ATOM 548 N N . GLN A 1 69 ? 28.627 26.219 54.413 1.00 20.14 69 GLN A N 1
ATOM 549 C CA . GLN A 1 69 ? 27.991 26.529 53.125 1.00 18.80 69 GLN A CA 1
ATOM 550 C C . GLN A 1 69 ? 27.307 27.873 53.041 1.00 19.21 69 GLN A C 1
ATOM 551 O O . GLN A 1 69 ? 26.802 28.267 51.973 1.00 21.86 69 GLN A O 1
ATOM 557 N N . GLY A 1 70 ? 27.226 28.622 54.123 1.00 21.31 70 GLY A N 1
ATOM 558 C CA . GLY A 1 70 ? 26.500 29.890 54.060 1.00 19.61 70 GLY A CA 1
ATOM 559 C C . GLY A 1 70 ? 25.032 29.809 54.385 1.00 20.09 70 GLY A C 1
ATOM 560 O O . GLY A 1 70 ? 24.264 30.747 54.079 1.00 26.36 70 GLY A O 1
ATOM 561 N N . VAL A 1 71 ? 24.608 28.719 55.013 1.00 19.71 71 VAL A N 1
ATOM 562 C CA . VAL A 1 71 ? 23.205 28.599 55.444 1.00 17.54 71 VAL A CA 1
ATOM 563 C C . VAL A 1 71 ? 23.058 29.303 56.771 1.00 16.44 71 VAL A C 1
ATOM 564 O O . VAL A 1 71 ? 23.926 29.093 57.628 1.00 20.61 71 VAL A O 1
ATOM 568 N N . GLN A 1 72 ? 22.059 30.121 56.958 1.00 16.11 72 GLN A N 1
ATOM 569 C CA . GLN A 1 72 ? 21.704 30.823 58.174 1.00 15.68 72 GLN A CA 1
ATOM 570 C C . GLN A 1 72 ? 21.206 29.818 59.205 1.00 16.95 72 GLN A C 1
ATOM 571 O O . GLN A 1 72 ? 20.254 29.097 58.904 1.00 18.00 72 GLN A O 1
ATOM 577 N N . ILE A 1 73 ? 21.852 29.802 60.371 1.00 14.31 73 ILE A N 1
ATOM 578 C CA . ILE A 1 73 ? 21.386 28.958 61.469 1.00 15.21 73 ILE A CA 1
ATOM 579 C C . ILE A 1 73 ? 20.410 29.704 62.378 1.00 14.53 73 ILE A C 1
ATOM 580 O O . ILE A 1 73 ? 20.563 30.916 62.649 1.00 16.63 73 ILE A O 1
ATOM 585 N N . ALA A 1 74 ? 19.407 28.987 62.838 1.00 16.91 74 ALA A N 1
ATOM 586 C CA . ALA A 1 74 ? 18.376 29.495 63.773 1.00 13.47 74 ALA A CA 1
ATOM 587 C C . ALA A 1 74 ? 18.041 28.437 64.809 1.00 12.60 74 ALA A C 1
ATOM 588 O O . ALA A 1 74 ? 17.952 27.267 64.441 1.00 17.76 74 ALA A O 1
ATOM 590 N N . TYR A 1 75 ? 17.845 28.885 66.046 1.00 16.01 75 TYR A N 1
ATOM 591 C CA . TYR A 1 75 ? 17.501 28.055 67.188 1.00 14.79 75 TYR A CA 1
ATOM 592 C C . TYR A 1 75 ? 16.149 28.454 67.770 1.00 15.18 75 TYR A C 1
ATOM 593 O O . TYR A 1 75 ? 15.992 29.641 68.021 1.00 18.75 75 TYR A O 1
ATOM 602 N N . THR A 1 76 ? 15.255 27.505 67.992 1.00 13.63 76 THR A N 1
ATOM 603 C CA . THR A 1 76 ? 14.094 27.777 68.845 1.00 13.65 76 THR A CA 1
ATOM 604 C C . THR A 1 76 ? 14.337 27.215 70.240 1.00 16.71 76 THR A C 1
ATOM 605 O O . THR A 1 76 ? 14.942 26.172 70.420 1.00 16.33 76 THR A O 1
ATOM 609 N N . ALA A 1 77 ? 13.803 27.975 71.185 1.00 14.24 77 ALA A N 1
ATOM 610 C CA . ALA A 1 77 ? 13.971 27.546 72.570 1.00 15.69 77 ALA A CA 1
ATOM 611 C C . ALA A 1 77 ? 12.871 28.155 73.410 1.00 14.01 77 ALA A C 1
ATOM 612 O O . ALA A 1 77 ? 12.657 29.352 73.361 1.00 18.08 77 ALA A O 1
ATOM 614 N N . GLN A 1 78 ? 12.096 27.396 74.159 1.00 15.66 78 GLN A N 1
ATOM 615 C CA . GLN A 1 78 ? 11.171 27.805 75.181 1.00 18.50 78 GLN A CA 1
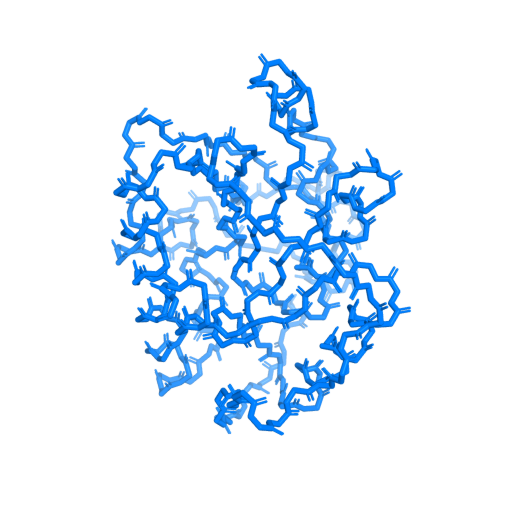ATOM 616 C C . GLN A 1 78 ? 11.953 28.503 76.289 1.00 19.33 78 GLN A C 1
ATOM 617 O O . GLN A 1 78 ? 13.068 28.106 76.592 1.00 20.54 78 GLN A O 1
ATOM 623 N N . PRO A 1 79 ? 11.296 29.546 76.775 1.00 18.31 79 PRO A N 1
ATOM 624 C CA . PRO A 1 79 ? 11.885 30.366 77.830 1.00 19.07 79 PRO A CA 1
ATOM 625 C C . PRO A 1 79 ? 11.948 29.694 79.187 1.00 18.03 79 PRO A C 1
ATOM 626 O O . PRO A 1 79 ? 12.810 30.043 79.992 1.00 22.14 79 PRO A O 1
ATOM 630 N N . GLY A 1 80 ? 11.052 28.772 79.483 1.00 16.08 80 GLY A N 1
ATOM 631 C CA . GLY A 1 80 ? 11.044 28.178 80.814 1.00 15.73 80 GLY A CA 1
ATOM 632 C C . GLY A 1 80 ? 10.189 28.986 81.784 1.00 16.39 80 GLY A C 1
ATOM 633 O O . GLY A 1 80 ? 10.005 30.187 81.601 1.00 18.99 80 GLY A O 1
ATOM 634 N N . SER A 1 81 ? 9.693 28.306 82.805 1.00 17.43 81 SER A N 1
ATOM 635 C CA . SER A 1 81 ? 8.846 28.895 83.809 1.00 18.04 81 SER A CA 1
ATOM 636 C C . SER A 1 81 ? 7.776 29.797 83.229 1.00 14.61 81 SER A C 1
ATOM 637 O O . SER A 1 81 ? 7.654 30.942 83.673 1.00 22.47 81 SER A O 1
ATOM 640 N N . MET A 1 82 ? 7.095 29.265 82.229 1.00 16.73 82 MET A N 1
ATOM 641 C CA . MET A 1 82 ? 6.029 30.058 81.638 1.00 19.13 82 MET A CA 1
ATOM 642 C C . MET A 1 82 ? 4.998 30.355 82.707 1.00 16.62 82 MET A C 1
ATOM 643 O O . MET A 1 82 ? 4.700 29.434 83.491 1.00 18.53 82 MET A O 1
ATOM 648 N N . THR A 1 83 ? 4.449 31.564 82.717 1.00 18.04 83 THR A N 1
ATOM 649 C CA . THR A 1 83 ? 3.325 31.793 83.637 1.00 19.48 83 THR A CA 1
ATOM 650 C C . THR A 1 83 ? 2.092 31.041 83.140 1.00 18.78 83 THR A C 1
ATOM 651 O O . THR A 1 83 ? 2.073 30.537 82.000 1.00 18.61 83 THR A O 1
ATOM 655 N N . GLU A 1 84 ? 1.059 30.974 83.972 1.00 20.13 84 GLU A N 1
ATOM 656 C CA . GLU A 1 84 ? -0.175 30.273 83.607 1.00 21.16 84 GLU A CA 1
ATOM 657 C C . GLU A 1 84 ? -0.747 30.834 82.310 1.00 20.59 84 GLU A C 1
ATOM 658 O O . GLU A 1 84 ? -1.111 30.079 81.412 1.00 20.44 84 GLU A O 1
ATOM 664 N N . GLU A 1 85 ? -0.813 32.157 82.243 1.00 19.60 85 GLU A N 1
ATOM 665 C CA . GLU A 1 85 ? -1.326 32.750 80.992 1.00 21.66 85 GLU A CA 1
ATOM 666 C C . GLU A 1 85 ? -0.477 32.472 79.774 1.00 20.62 85 GLU A C 1
ATOM 667 O O . GLU A 1 85 ? -1.041 32.200 78.709 1.00 21.57 85 GLU A O 1
ATOM 673 N N . GLN A 1 86 ? 0.815 32.530 79.753 1.00 19.35 86 GLN A N 1
ATOM 674 C CA . GLN A 1 86 ? 1.833 32.237 78.752 1.00 17.54 86 GLN A CA 1
ATOM 675 C C . GLN A 1 86 ? 1.760 30.761 78.351 1.00 15.67 86 GLN A C 1
ATOM 676 O O . GLN A 1 86 ? 1.859 30.515 77.141 1.00 18.04 86 GLN A O 1
ATOM 682 N N . ARG A 1 87 ? 1.590 29.878 79.330 1.00 16.38 87 ARG A N 1
ATOM 683 C CA . ARG A 1 87 ? 1.445 28.443 79.084 1.00 16.18 87 ARG A CA 1
ATOM 684 C C . ARG A 1 87 ? 0.146 28.093 78.352 1.00 15.27 87 ARG A C 1
ATOM 685 O O . ARG A 1 87 ? 0.144 27.221 77.483 1.00 17.85 87 ARG A O 1
ATOM 693 N N . GLY A 1 88 ? -0.977 28.726 78.690 1.00 17.04 88 GLY A N 1
ATOM 694 C CA . GLY A 1 88 ? -2.283 28.470 78.128 1.00 16.73 88 GLY A CA 1
ATOM 695 C C . GLY A 1 88 ? -2.570 26.985 78.075 1.00 16.49 88 GLY A C 1
ATOM 696 O O . GLY A 1 88 ? -2.316 26.296 79.065 1.00 16.74 88 GLY A O 1
ATOM 697 N N . LEU A 1 89 ? -3.043 26.529 76.917 1.00 15.59 89 LEU A N 1
ATOM 698 C CA . LEU A 1 89 ? -3.549 25.158 76.801 1.00 13.56 89 LEU A CA 1
ATOM 699 C C . LEU A 1 89 ? -2.457 24.107 76.665 1.00 14.22 89 LEU A C 1
ATOM 700 O O . LEU A 1 89 ? -2.740 22.901 76.569 1.00 13.93 89 LEU A O 1
ATOM 705 N N . LEU A 1 90 ? -1.178 24.507 76.697 1.00 14.27 90 LEU A N 1
ATOM 706 C CA . LEU A 1 90 ? -0.083 23.550 76.799 1.00 17.16 90 LEU A CA 1
ATOM 707 C C . LEU A 1 90 ? -0.168 22.774 78.110 1.00 16.39 90 LEU A C 1
ATOM 708 O O . LEU A 1 90 ? 0.192 21.599 78.128 1.00 16.77 90 LEU A O 1
ATOM 713 N N . LYS A 1 91 ? -0.657 23.479 79.126 1.00 17.18 91 LYS A N 1
ATOM 714 C CA . LYS A 1 91 ? -0.802 22.905 80.458 1.00 15.75 91 LYS A CA 1
ATOM 715 C C . LYS A 1 91 ? -1.587 21.599 80.414 1.00 15.62 91 LYS A C 1
ATOM 716 O O . LYS A 1 91 ? -1.323 20.632 81.141 1.00 15.33 91 LYS A O 1
ATOM 722 N N . ASP A 1 92 ? -2.598 21.540 79.555 1.00 15.98 92 ASP A N 1
ATOM 723 C CA . ASP A 1 92 ? -3.509 20.390 79.627 1.00 14.88 92 ASP A CA 1
ATOM 724 C C . ASP A 1 92 ? -2.909 19.090 79.111 1.00 15.00 92 ASP A C 1
ATOM 725 O O . ASP A 1 92 ? -3.322 17.981 79.483 1.00 19.99 92 ASP A O 1
ATOM 730 N N . PHE A 1 93 ? -1.939 19.191 78.209 1.00 18.59 93 PHE A N 1
ATOM 731 C CA . PHE A 1 93 ? -1.245 17.996 77.732 1.00 16.61 93 PHE A CA 1
ATOM 732 C C . PHE A 1 93 ? 0.187 17.896 78.218 1.00 17.35 93 PHE A C 1
ATOM 733 O O . PHE A 1 93 ? 0.772 16.782 78.177 1.00 25.60 93 PHE A O 1
ATOM 741 N N . TRP A 1 94 ? 0.807 18.987 78.633 1.00 16.90 94 TRP A N 1
ATOM 742 C CA . TRP A 1 94 ? 2.242 18.958 78.905 1.00 16.91 94 TRP A CA 1
ATOM 743 C C . TRP A 1 94 ? 2.644 19.522 80.259 1.00 17.51 94 TRP A C 1
ATOM 744 O O . TRP A 1 94 ? 3.826 19.703 80.528 1.00 19.48 94 TRP A O 1
ATOM 755 N N . GLY A 1 95 ? 1.662 19.833 81.099 1.00 18.41 95 GLY A N 1
ATOM 756 C CA . GLY A 1 95 ? 2.060 20.356 82.401 1.00 18.59 95 GLY A CA 1
ATOM 757 C C . GLY A 1 95 ? 2.546 21.793 82.343 1.00 18.64 95 GLY A C 1
ATOM 758 O O . GLY A 1 95 ? 2.380 22.469 81.316 1.00 18.26 95 GLY A O 1
ATOM 759 N N . PRO A 1 96 ? 3.163 22.236 83.440 1.00 19.32 96 PRO A N 1
ATOM 760 C CA . PRO A 1 96 ? 3.712 23.607 83.477 1.00 19.61 96 PRO A CA 1
ATOM 761 C C . PRO A 1 96 ? 4.981 23.761 82.637 1.00 22.61 96 PRO A C 1
ATOM 762 O O . PRO A 1 96 ? 5.382 24.889 82.307 1.00 18.30 96 PRO A O 1
ATOM 766 N N . GLY A 1 97 ? 5.618 22.654 82.235 1.00 20.23 97 GLY A N 1
ATOM 767 C CA . GLY A 1 97 ? 6.704 22.707 81.290 1.00 19.56 97 GLY A CA 1
ATOM 768 C C . GLY A 1 97 ? 8.026 22.960 81.996 1.00 19.48 97 GLY A C 1
ATOM 769 O O . GLY A 1 97 ? 8.096 23.006 83.222 1.00 21.29 97 GLY A O 1
ATOM 770 N N . MET A 1 98 ? 9.127 23.114 81.264 1.00 18.21 98 MET A N 1
ATOM 771 C CA . MET A 1 98 ? 10.435 23.281 81.832 1.00 18.85 98 MET A CA 1
ATOM 772 C C . MET A 1 98 ? 10.600 24.563 82.633 1.00 16.36 98 MET A C 1
ATOM 773 O O . MET A 1 98 ? 9.919 25.583 82.480 1.00 18.16 98 MET A O 1
ATOM 778 N N . ARG A 1 99 ? 11.581 24.502 83.538 1.00 16.64 99 ARG A N 1
ATOM 779 C CA . ARG A 1 99 ? 12.017 25.673 84.282 1.00 18.43 99 ARG A CA 1
ATOM 780 C C . ARG A 1 99 ? 12.909 26.557 83.431 1.00 17.95 99 ARG A C 1
ATOM 781 O O . ARG A 1 99 ? 13.462 26.174 82.409 1.00 21.08 99 ARG A O 1
ATOM 789 N N . ALA A 1 100 ? 13.131 27.801 83.766 1.00 20.58 100 ALA A N 1
ATOM 790 C CA . ALA A 1 100 ? 13.974 28.802 83.158 1.00 20.59 100 ALA A CA 1
ATOM 791 C C . ALA A 1 100 ? 15.395 28.673 83.683 1.00 24.27 100 ALA A C 1
ATOM 792 O O . ALA A 1 100 ? 16.221 29.577 83.726 1.00 39.80 100 ALA A O 1
ATOM 794 N N . SER A 1 101 ? 15.762 27.520 84.174 1.00 20.93 101 SER A N 1
ATOM 795 C CA . SER A 1 101 ? 17.106 27.305 84.683 1.00 20.32 101 SER A CA 1
ATOM 796 C C . SER A 1 101 ? 17.987 26.804 83.551 1.00 20.47 101 SER A C 1
ATOM 797 O O . SER A 1 101 ? 17.429 26.156 82.650 1.00 19.70 101 SER A O 1
ATOM 800 N N . PRO A 1 102 ? 19.287 27.057 83.609 1.00 21.01 102 PRO A N 1
ATOM 801 C CA . PRO A 1 102 ? 20.190 26.501 82.596 1.00 18.99 102 PRO A CA 1
ATOM 802 C C . PRO A 1 102 ? 20.037 24.995 82.440 1.00 19.86 102 PRO A C 1
ATOM 803 O O . PRO A 1 102 ? 20.192 24.494 81.326 1.00 19.68 102 PRO A O 1
ATOM 807 N N . ALA A 1 103 ? 19.776 24.274 83.532 1.00 18.73 103 ALA A N 1
ATOM 808 C CA . ALA A 1 103 ? 19.754 22.817 83.448 1.00 13.86 103 ALA A CA 1
ATOM 809 C C . ALA A 1 103 ? 18.613 22.341 82.562 1.00 15.15 103 ALA A C 1
ATOM 810 O O . ALA A 1 103 ? 18.672 21.239 82.033 1.00 16.87 103 ALA A O 1
ATOM 812 N N . ASP A 1 104 ? 17.569 23.137 82.388 1.00 16.91 104 ASP A N 1
ATOM 813 C CA . ASP A 1 104 ? 16.464 22.785 81.503 1.00 16.62 104 ASP A CA 1
ATOM 814 C C . ASP A 1 104 ? 16.565 23.462 80.145 1.00 20.37 104 ASP A C 1
ATOM 815 O O . ASP A 1 104 ? 16.450 22.856 79.081 1.00 16.88 104 ASP A O 1
ATOM 820 N N . ARG A 1 105 ? 16.765 24.780 80.156 1.00 17.91 105 ARG A N 1
ATOM 821 C CA . ARG A 1 105 ? 16.534 25.578 78.956 1.00 17.48 105 ARG A CA 1
ATOM 822 C C . ARG A 1 105 ? 17.717 25.747 78.026 1.00 18.98 105 ARG A C 1
ATOM 823 O O . ARG A 1 105 ? 17.585 26.147 76.842 1.00 18.37 105 ARG A O 1
ATOM 831 N N . GLU A 1 106 ? 18.926 25.438 78.451 1.00 17.83 106 GLU A N 1
ATOM 832 C CA . GLU A 1 106 ? 20.095 25.542 77.597 1.00 16.77 106 GLU A CA 1
ATOM 833 C C . GLU A 1 106 ? 20.038 24.642 76.379 1.00 18.55 106 GLU A C 1
ATOM 834 O O . GLU A 1 106 ? 19.664 23.477 76.505 1.00 20.59 106 GLU A O 1
ATOM 840 N N . VAL A 1 107 ? 20.442 25.163 75.236 1.00 18.81 107 VAL A N 1
ATOM 841 C CA . VAL A 1 107 ? 20.746 24.319 74.069 1.00 18.76 107 VAL A CA 1
ATOM 842 C C . VAL A 1 107 ? 21.916 23.416 74.409 1.00 19.90 107 VAL A C 1
ATOM 843 O O . VAL A 1 107 ? 22.934 23.824 74.975 1.00 26.91 107 VAL A O 1
ATOM 847 N N . VAL A 1 108 ? 21.809 22.142 74.057 1.00 19.65 108 VAL A N 1
ATOM 848 C CA . VAL A 1 108 ? 22.865 21.210 74.388 1.00 19.62 108 VAL A CA 1
ATOM 849 C C . VAL A 1 108 ? 24.186 21.647 73.748 1.00 21.34 108 VAL A C 1
ATOM 850 O O . VAL A 1 108 ? 24.259 22.144 72.635 1.00 20.58 108 VAL A O 1
ATOM 854 N N . GLU A 1 109 ? 25.216 21.451 74.551 1.00 22.72 109 GLU A N 1
ATOM 855 C CA . GLU A 1 109 ? 26.559 21.958 74.332 1.00 25.63 109 GLU A CA 1
ATOM 856 C C . GLU A 1 109 ? 27.024 21.565 72.933 1.00 21.36 109 GLU A C 1
ATOM 857 O O . GLU A 1 109 ? 27.677 22.350 72.230 1.00 25.04 109 GLU A O 1
ATOM 863 N N . GLU A 1 110 ? 26.684 20.374 72.472 1.00 26.23 110 GLU A N 1
ATOM 864 C CA . GLU A 1 110 ? 27.190 19.964 71.166 1.00 25.92 110 GLU A CA 1
ATOM 865 C C . GLU A 1 110 ? 26.624 20.789 70.016 1.00 24.23 110 GLU A C 1
ATOM 866 O O . GLU A 1 110 ? 27.182 20.686 68.922 1.00 27.39 110 GLU A O 1
ATOM 872 N N . LEU A 1 111 ? 25.568 21.548 70.262 1.00 20.02 111 LEU A N 1
ATOM 873 C CA . LEU A 1 111 ? 24.950 22.392 69.256 1.00 17.72 111 LEU A CA 1
ATOM 874 C C . LEU A 1 111 ? 25.046 23.861 69.613 1.00 19.09 111 LEU A C 1
ATOM 875 O O . LEU A 1 111 ? 24.225 24.641 69.113 1.00 17.88 111 LEU A O 1
ATOM 880 N N . ALA A 1 112 ? 26.023 24.184 70.460 1.00 20.74 112 ALA A N 1
ATOM 881 C CA . ALA A 1 112 ? 26.105 25.538 70.991 1.00 21.12 112 ALA A CA 1
ATOM 882 C C . ALA A 1 112 ? 25.952 26.626 69.941 1.00 22.53 112 ALA A C 1
ATOM 883 O O . ALA A 1 112 ? 26.744 26.530 68.995 1.00 21.56 112 ALA A O 1
ATOM 885 N N . PRO A 1 113 ? 24.988 27.528 70.060 1.00 18.70 113 PRO A N 1
ATOM 886 C CA . PRO A 1 113 ? 24.851 28.607 69.079 1.00 17.97 113 PRO A CA 1
ATOM 887 C C . PRO A 1 113 ? 26.052 29.532 69.035 1.00 21.45 113 PRO A C 1
ATOM 888 O O . PRO A 1 113 ? 26.710 29.808 70.017 1.00 25.28 113 PRO A O 1
ATOM 892 N N . GLY A 1 114 ? 26.290 30.001 67.816 1.00 21.45 114 GLY A N 1
ATOM 893 C CA . GLY A 1 114 ? 27.289 31.027 67.628 1.00 28.30 114 GLY A CA 1
ATOM 894 C C . GLY A 1 114 ? 26.673 32.416 67.501 1.00 28.86 114 GLY A C 1
ATOM 895 O O . GLY A 1 114 ? 25.456 32.539 67.339 1.00 26.98 114 GLY A O 1
ATOM 896 N N . PRO A 1 115 ? 27.511 33.441 67.558 1.00 31.07 115 PRO A N 1
ATOM 897 C CA . PRO A 1 115 ? 27.034 34.832 67.573 1.00 30.07 115 PRO A CA 1
ATOM 898 C C . PRO A 1 115 ? 26.291 35.237 66.310 1.00 29.48 115 PRO A C 1
ATOM 899 O O . PRO A 1 115 ? 25.551 36.222 66.285 1.00 32.05 115 PRO A O 1
ATOM 903 N N . ASP A 1 116 ? 26.412 34.523 65.190 1.00 28.47 116 ASP A N 1
ATOM 904 C CA . ASP A 1 116 ? 25.633 34.961 64.031 1.00 26.63 116 ASP A CA 1
ATOM 905 C C . ASP A 1 116 ? 24.292 34.242 63.970 1.00 25.42 116 ASP A C 1
ATOM 906 O O . ASP A 1 116 ? 23.507 34.492 63.058 1.00 28.31 116 ASP A O 1
ATOM 911 N N . ASP A 1 117 ? 24.019 33.343 64.929 1.00 21.76 117 ASP A N 1
ATOM 912 C CA . ASP A 1 117 ? 22.833 32.486 64.785 1.00 19.95 117 ASP A CA 1
ATOM 913 C C . ASP A 1 117 ? 21.590 33.153 65.355 1.00 18.20 117 ASP A C 1
ATOM 914 O O . ASP A 1 117 ? 21.632 33.850 66.372 1.00 23.25 117 ASP A O 1
ATOM 919 N N . TRP A 1 118 ? 20.449 32.980 64.667 1.00 17.45 118 TRP A N 1
ATOM 920 C CA . TRP A 1 118 ? 19.218 33.567 65.183 1.00 17.00 118 TRP A CA 1
ATOM 921 C C . TRP A 1 118 ? 18.702 32.816 66.403 1.00 15.05 118 TRP A C 1
ATOM 922 O O . TRP A 1 118 ? 18.614 31.605 66.381 1.00 20.51 118 TRP A O 1
ATOM 933 N N . LEU A 1 119 ? 18.289 33.544 67.437 1.00 16.41 119 LEU A N 1
ATOM 934 C CA . LEU A 1 119 ? 17.662 32.954 68.606 1.00 18.15 119 LEU A CA 1
ATOM 935 C C . LEU A 1 119 ? 16.190 33.350 68.705 1.00 17.12 119 LEU A C 1
ATOM 936 O O . LEU A 1 119 ? 15.817 34.493 68.858 1.00 22.64 119 LEU A O 1
ATOM 941 N N . LEU A 1 120 ? 15.354 32.341 68.594 1.00 17.67 120 LEU A N 1
ATOM 942 C CA . LEU A 1 120 ? 13.910 32.512 68.584 1.00 17.58 120 LEU A CA 1
ATOM 943 C C . LEU A 1 120 ? 13.332 31.973 69.882 1.00 19.04 120 LEU A C 1
ATOM 944 O O . LEU A 1 120 ? 13.724 30.902 70.352 1.00 17.49 120 LEU A O 1
ATOM 949 N N . THR A 1 121 ? 12.393 32.707 70.463 1.00 17.84 121 THR A N 1
ATOM 950 C CA . THR A 1 121 ? 11.643 32.193 71.594 1.00 15.95 121 THR A CA 1
ATOM 951 C C . THR A 1 121 ? 10.466 31.344 71.135 1.00 17.08 121 THR A C 1
ATOM 952 O O . THR A 1 121 ? 9.679 31.733 70.285 1.00 17.39 121 THR A O 1
ATOM 956 N N . LYS A 1 122 ? 10.363 30.181 71.760 1.00 15.82 122 LYS A N 1
ATOM 957 C CA . LYS A 1 122 ? 9.395 29.170 71.354 1.00 14.32 122 LYS A CA 1
ATOM 958 C C . LYS A 1 122 ? 8.209 29.192 72.333 1.00 13.42 122 LYS A C 1
ATOM 959 O O . LYS A 1 122 ? 8.465 29.081 73.546 1.00 15.46 122 LYS A O 1
ATOM 965 N N . TRP A 1 123 ? 7.014 29.308 71.785 1.00 13.96 123 TRP A N 1
ATOM 966 C CA . TRP A 1 123 ? 5.826 29.426 72.626 1.00 11.76 123 TRP A CA 1
ATOM 967 C C . TRP A 1 123 ? 4.861 28.262 72.432 1.00 12.05 123 TRP A C 1
ATOM 968 O O . TRP A 1 123 ? 4.272 27.823 73.418 1.00 14.18 123 TRP A O 1
ATOM 979 N N . ARG A 1 124 ? 4.716 27.834 71.190 1.00 12.77 124 ARG A N 1
ATOM 980 C CA . ARG A 1 124 ? 3.758 26.778 70.849 1.00 12.95 124 ARG A CA 1
ATOM 981 C C . ARG A 1 124 ? 4.406 25.783 69.911 1.00 14.62 124 ARG A C 1
ATOM 982 O O . ARG A 1 124 ? 5.632 25.833 69.692 1.00 15.69 124 ARG A O 1
ATOM 990 N N . TYR A 1 125 ? 3.626 24.854 69.375 1.00 12.34 125 TYR A N 1
ATOM 991 C CA . TYR A 1 125 ? 4.239 23.794 68.567 1.00 12.47 125 TYR A CA 1
ATOM 992 C C . TYR A 1 125 ? 5.041 24.354 67.403 1.00 13.98 125 TYR A C 1
ATOM 993 O O . TYR A 1 125 ? 6.186 23.948 67.151 1.00 14.33 125 TYR A O 1
ATOM 1002 N N . SER A 1 126 ? 4.448 25.311 66.673 1.00 12.99 126 SER A N 1
ATOM 1003 C CA . SER A 1 126 ? 5.182 25.855 65.537 1.00 12.94 126 SER A CA 1
ATOM 1004 C C . SER A 1 126 ? 6.164 26.948 65.931 1.00 14.75 126 SER A C 1
ATOM 1005 O O . SER A 1 126 ? 5.893 27.865 66.700 1.00 15.10 126 SER A O 1
ATOM 1008 N N . ALA A 1 127 ? 7.357 27.018 65.439 1.00 13.64 127 ALA A N 1
ATOM 1009 C CA . ALA A 1 127 ? 8.523 27.826 65.528 1.00 13.53 127 ALA A CA 1
ATOM 1010 C C . ALA A 1 127 ? 8.063 29.189 64.995 1.00 15.84 127 ALA A C 1
ATOM 1011 O O . ALA A 1 127 ? 8.666 30.186 65.407 1.00 18.48 127 ALA A O 1
ATOM 1013 N N . PHE A 1 128 ? 7.056 29.205 64.118 1.00 12.91 128 PHE A N 1
ATOM 1014 C CA . PHE A 1 128 ? 6.642 30.501 63.584 1.00 15.92 128 PHE A CA 1
ATOM 1015 C C . PHE A 1 128 ? 5.658 31.201 64.504 1.00 15.77 128 PHE A C 1
ATOM 1016 O O . PHE A 1 128 ? 5.385 32.391 64.316 1.00 18.90 128 PHE A O 1
ATOM 1024 N N . PHE A 1 129 ? 5.118 30.441 65.465 1.00 15.72 129 PHE A N 1
ATOM 1025 C CA . PHE A 1 129 ? 4.002 30.959 66.243 1.00 13.48 129 PHE A CA 1
ATOM 1026 C C . PHE A 1 129 ? 4.487 32.001 67.254 1.00 14.53 129 PHE A C 1
ATOM 1027 O O . PHE A 1 129 ? 5.330 31.705 68.106 1.00 16.62 129 PHE A O 1
ATOM 1035 N N . HIS A 1 130 ? 3.928 33.203 67.165 1.00 20.03 130 HIS A N 1
ATOM 1036 C CA . HIS A 1 130 ? 4.321 34.315 68.010 1.00 17.25 130 HIS A CA 1
ATOM 1037 C C . HIS A 1 130 ? 5.836 34.497 68.049 1.00 17.80 130 HIS A C 1
ATOM 1038 O O . HIS A 1 130 ? 6.477 34.795 69.062 1.00 20.60 130 HIS A O 1
ATOM 1045 N N . SER A 1 131 ? 6.467 34.324 66.889 1.00 16.92 131 SER A N 1
ATOM 1046 C CA . SER A 1 131 ? 7.893 34.572 66.696 1.00 17.11 131 SER A CA 1
ATOM 1047 C C . SER A 1 131 ? 8.128 35.437 65.462 1.00 17.17 131 SER A C 1
ATOM 1048 O O . SER A 1 131 ? 7.152 35.587 64.702 1.00 18.38 131 SER A O 1
ATOM 1051 N N . ASP A 1 132 ? 9.362 35.905 65.289 1.00 18.18 132 ASP A N 1
ATOM 1052 C CA . ASP A 1 132 ? 9.681 36.708 64.086 1.00 19.00 132 ASP A CA 1
ATOM 1053 C C . ASP A 1 132 ? 10.442 35.933 63.037 1.00 13.08 132 ASP A C 1
ATOM 1054 O O . ASP A 1 132 ? 11.093 36.443 62.147 1.00 18.50 132 ASP A O 1
ATOM 1059 N N . LEU A 1 133 ? 10.404 34.602 63.053 1.00 15.16 133 LEU A N 1
ATOM 1060 C CA . LEU A 1 133 ? 11.053 33.707 62.119 1.00 14.56 133 LEU A CA 1
ATOM 1061 C C . LEU A 1 133 ? 10.628 34.053 60.695 1.00 15.30 133 LEU A C 1
ATOM 1062 O O . LEU A 1 133 ? 11.505 34.194 59.838 1.00 15.00 133 LEU A O 1
ATOM 1067 N N . LEU A 1 134 ? 9.318 34.143 60.461 1.00 14.85 134 LEU A N 1
ATOM 1068 C CA . LEU A 1 134 ? 8.887 34.402 59.074 1.00 12.13 134 LEU A CA 1
ATOM 1069 C C . LEU A 1 134 ? 9.433 35.742 58.607 1.00 13.55 134 LEU A C 1
ATOM 1070 O O . LEU A 1 134 ? 10.016 35.875 57.527 1.00 15.39 134 LEU A O 1
ATOM 1075 N N . GLN A 1 135 ? 9.234 36.794 59.418 1.00 14.67 135 GLN A N 1
ATOM 1076 C CA . GLN A 1 135 ? 9.723 38.123 59.023 1.00 16.01 135 GLN A CA 1
ATOM 1077 C C . GLN A 1 135 ? 11.228 38.134 58.806 1.00 14.79 135 GLN A C 1
ATOM 1078 O O . GLN A 1 135 ? 11.704 38.781 57.878 1.00 16.94 135 GLN A O 1
ATOM 1084 N N . ARG A 1 136 ? 11.964 37.406 59.650 1.00 15.33 136 ARG A N 1
ATOM 1085 C CA . ARG A 1 136 ? 13.411 37.336 59.452 1.00 15.82 136 ARG A CA 1
ATOM 1086 C C . ARG A 1 136 ? 13.802 36.618 58.175 1.00 15.37 136 ARG A C 1
ATOM 1087 O O . ARG A 1 136 ? 14.702 37.059 57.464 1.00 14.91 136 ARG A O 1
ATOM 1095 N N . MET A 1 137 ? 13.140 35.491 57.887 1.00 15.26 137 MET A N 1
ATOM 1096 C CA . MET A 1 137 ? 13.414 34.808 56.637 1.00 12.34 137 MET A CA 1
ATOM 1097 C C . MET A 1 137 ? 13.138 35.693 55.433 1.00 14.08 137 MET A C 1
ATOM 1098 O O . MET A 1 137 ? 13.943 35.791 54.506 1.00 17.16 137 MET A O 1
ATOM 1103 N N . ARG A 1 138 ? 11.999 36.383 55.404 1.00 13.32 138 ARG A N 1
ATOM 1104 C CA . ARG A 1 138 ? 11.709 37.281 54.313 1.00 14.42 138 ARG A CA 1
ATOM 1105 C C . ARG A 1 138 ? 12.793 38.351 54.177 1.00 15.47 138 ARG A C 1
ATOM 1106 O O . ARG A 1 138 ? 13.285 38.620 53.068 1.00 15.46 138 ARG A O 1
ATOM 1114 N N . ALA A 1 139 ? 13.171 38.958 55.308 1.00 15.34 139 ALA A N 1
ATOM 1115 C CA . ALA A 1 139 ? 14.152 40.042 55.292 1.00 15.56 139 ALA A CA 1
ATOM 1116 C C . ALA A 1 139 ? 15.550 39.566 54.921 1.00 15.24 139 ALA A C 1
ATOM 1117 O O . ALA A 1 139 ? 16.389 40.336 54.501 1.00 19.04 139 ALA A O 1
ATOM 1119 N N . ALA A 1 140 ? 15.894 38.293 55.059 1.00 14.91 140 ALA A N 1
ATOM 1120 C CA . ALA A 1 140 ? 17.159 37.747 54.640 1.00 16.64 140 ALA A CA 1
ATOM 1121 C C . ALA A 1 140 ? 16.998 37.171 53.245 1.00 17.08 140 ALA A C 1
ATOM 1122 O O . ALA A 1 140 ? 17.986 36.653 52.764 1.00 19.10 140 ALA A O 1
ATOM 1124 N N . GLY A 1 141 ? 15.830 37.219 52.611 1.00 16.11 141 GLY A N 1
ATOM 1125 C CA . GLY A 1 141 ? 15.741 36.641 51.273 1.00 18.13 141 GLY A CA 1
ATOM 1126 C C . GLY A 1 141 ? 15.916 35.138 51.240 1.00 16.32 141 G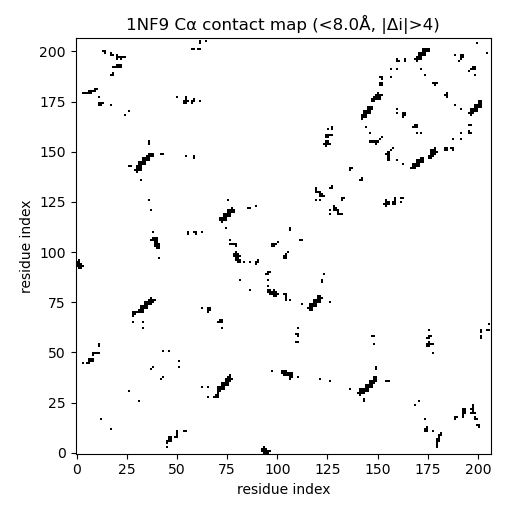LY A C 1
ATOM 1127 O O . GLY A 1 141 ? 16.345 34.532 50.264 1.00 18.49 141 GLY A O 1
ATOM 1128 N N . ARG A 1 142 ? 15.531 34.483 52.333 1.00 14.33 142 ARG A N 1
ATOM 1129 C CA . ARG A 1 142 ? 15.678 33.039 52.405 1.00 16.59 142 ARG A CA 1
ATOM 1130 C C . ARG A 1 142 ? 14.300 32.386 52.402 1.00 14.48 142 ARG A C 1
ATOM 1131 O O . ARG A 1 142 ? 13.453 32.728 53.225 1.00 15.03 142 ARG A O 1
ATOM 1139 N N . ASP A 1 143 ? 14.138 31.430 51.491 1.00 13.75 143 ASP A N 1
ATOM 1140 C CA . ASP A 1 143 ? 12.821 30.819 51.282 1.00 13.20 143 ASP A CA 1
ATOM 1141 C C . ASP A 1 143 ? 12.883 29.291 51.312 1.00 12.63 143 ASP A C 1
ATOM 1142 O O . ASP A 1 143 ? 11.998 28.640 50.770 1.00 14.90 143 ASP A O 1
ATOM 1147 N N . GLN A 1 144 ? 13.884 28.732 51.973 1.00 14.76 144 GLN A N 1
ATOM 1148 C CA . GLN A 1 144 ? 13.977 27.289 52.182 1.00 13.89 144 GLN A CA 1
ATOM 1149 C C . GLN A 1 144 ? 14.315 27.057 53.651 1.00 13.71 144 GLN A C 1
ATOM 1150 O O . GLN A 1 144 ? 15.094 27.817 54.250 1.00 13.53 144 GLN A O 1
ATOM 1156 N N . LEU A 1 145 ? 13.722 26.010 54.221 1.00 13.50 145 LEU A N 1
ATOM 1157 C CA . LEU A 1 145 ? 13.935 25.715 55.625 1.00 12.96 145 LEU A CA 1
ATOM 1158 C C . LEU A 1 145 ? 14.413 24.278 55.797 1.00 13.01 145 LEU A C 1
ATOM 1159 O O . LEU A 1 145 ? 13.689 23.375 55.367 1.00 15.01 145 LEU A O 1
ATOM 1164 N N . VAL A 1 146 ? 15.533 24.025 56.442 1.00 12.71 146 VAL A N 1
ATOM 1165 C CA . VAL A 1 146 ? 16.079 22.707 56.783 1.00 14.34 146 VAL A CA 1
ATOM 1166 C C . VAL A 1 146 ? 15.767 22.482 58.260 1.00 13.99 146 VAL A C 1
ATOM 1167 O O . VAL A 1 146 ? 16.066 23.349 59.077 1.00 14.50 146 VAL A O 1
ATOM 1171 N N . LEU A 1 147 ? 15.117 21.357 58.572 1.00 13.29 147 LEU A N 1
ATOM 1172 C CA . LEU A 1 147 ? 14.702 21.158 59.952 1.00 12.27 147 LEU A CA 1
ATOM 1173 C C . LEU A 1 147 ? 15.356 19.957 60.629 1.00 11.36 147 LEU A C 1
ATOM 1174 O O . LEU A 1 147 ? 15.494 18.893 60.038 1.00 13.71 147 LEU A O 1
ATOM 1179 N N . CYS A 1 148 ? 15.755 20.198 61.869 1.00 14.07 148 CYS A N 1
ATOM 1180 C CA . CYS A 1 148 ? 16.313 19.187 62.752 1.00 13.64 148 CYS A CA 1
ATOM 1181 C C . CYS A 1 148 ? 15.814 19.447 64.183 1.00 13.70 148 CYS A C 1
ATOM 1182 O O . CYS A 1 148 ? 15.333 20.535 64.453 1.00 14.43 148 CYS A O 1
ATOM 1185 N N . GLY A 1 149 ? 15.882 18.453 65.047 1.00 14.80 149 GLY A N 1
ATOM 1186 C CA . GLY A 1 149 ? 15.496 18.575 66.427 1.00 12.84 149 GLY A CA 1
ATOM 1187 C C . GLY A 1 149 ? 14.327 17.691 66.842 1.00 12.45 149 GLY A C 1
ATOM 1188 O O . GLY A 1 149 ? 14.116 16.663 66.228 1.00 13.65 149 GLY A O 1
ATOM 1189 N N . VAL A 1 150 ? 13.637 18.080 67.899 1.00 12.51 150 VAL A N 1
ATOM 1190 C CA . VAL A 1 150 ? 12.641 17.226 68.558 1.00 13.74 150 VAL A CA 1
ATOM 1191 C C . VAL A 1 150 ? 11.379 18.003 68.897 1.00 12.28 150 VAL A C 1
ATOM 1192 O O . VAL A 1 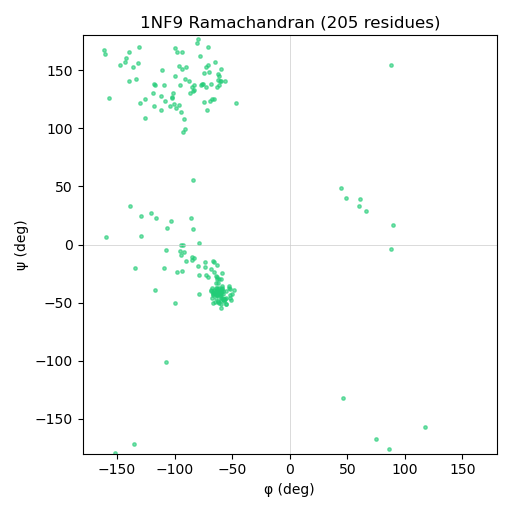150 ? 11.549 19.214 69.114 1.00 15.11 150 VAL A O 1
ATOM 1196 N N . TYR A 1 151 ? 10.255 17.330 68.960 1.00 12.61 151 TYR A N 1
ATOM 1197 C CA . TYR A 1 151 ? 9.892 15.964 68.645 1.00 10.71 151 TYR A CA 1
ATOM 1198 C C . TYR A 1 151 ? 9.334 15.905 67.237 1.00 9.78 151 TYR A C 1
ATOM 1199 O O . TYR A 1 151 ? 8.596 16.783 66.819 1.00 14.91 151 TYR A O 1
ATOM 1208 N N . ALA A 1 152 ? 9.727 14.896 66.453 1.00 13.49 152 ALA A N 1
ATOM 1209 C CA . ALA A 1 152 ? 9.377 14.868 65.033 1.00 11.78 152 ALA A CA 1
ATOM 1210 C C . ALA A 1 152 ? 7.899 15.082 64.739 1.00 12.15 152 ALA A C 1
ATOM 1211 O O . ALA A 1 152 ? 7.552 15.911 63.891 1.00 14.41 152 ALA A O 1
ATOM 1213 N N . HIS A 1 153 ? 7.014 14.381 65.448 1.00 12.64 153 HIS A N 1
ATOM 1214 C CA . HIS A 1 153 ? 5.606 14.391 65.060 1.00 12.24 153 HIS A CA 1
ATOM 1215 C C . HIS A 1 153 ? 4.880 15.591 65.658 1.00 12.62 153 HIS A C 1
ATOM 1216 O O . HIS A 1 153 ? 3.761 15.870 65.241 1.00 14.37 153 HIS A O 1
ATOM 1223 N N . VAL A 1 154 ? 5.505 16.306 66.574 1.00 13.43 154 VAL A N 1
ATOM 1224 C CA . VAL A 1 154 ? 4.832 17.474 67.180 1.00 15.89 154 VAL A CA 1
ATOM 1225 C C . VAL A 1 154 ? 5.473 18.743 66.646 1.00 12.07 154 VAL A C 1
ATOM 1226 O O . VAL A 1 154 ? 5.126 19.121 65.498 1.00 13.48 154 VAL A O 1
ATOM 1230 N N . GLY A 1 155 ? 6.360 19.442 67.351 1.00 13.29 155 GLY A N 1
ATOM 1231 C CA . GLY A 1 155 ? 6.771 20.760 66.881 1.00 13.88 155 GLY A CA 1
ATOM 1232 C C . GLY A 1 155 ? 7.501 20.794 65.551 1.00 11.89 155 GLY A C 1
ATOM 1233 O O . GLY A 1 155 ? 7.433 21.716 64.703 1.00 13.17 155 GLY A O 1
ATOM 1234 N N . VAL A 1 156 ? 8.263 19.716 65.347 1.00 10.38 156 VAL A N 1
ATOM 1235 C CA . VAL A 1 156 ? 9.041 19.682 64.113 1.00 12.80 156 VAL A CA 1
ATOM 1236 C C . VAL A 1 156 ? 8.087 19.626 62.934 1.00 11.72 156 VAL A C 1
ATOM 1237 O O . VAL A 1 156 ? 8.168 20.415 61.982 1.00 13.27 156 VAL A O 1
ATOM 1241 N N . LEU A 1 157 ? 7.133 18.700 62.999 1.00 11.91 157 LEU A N 1
ATOM 1242 C CA . LEU A 1 157 ? 6.198 18.584 61.869 1.00 11.74 157 LEU A CA 1
ATOM 1243 C C . LEU A 1 157 ? 5.301 19.792 61.688 1.00 13.38 157 LEU A C 1
ATOM 1244 O O . LEU A 1 157 ? 5.014 20.226 60.576 1.00 12.12 157 LEU A O 1
ATOM 1249 N N . ILE A 1 158 ? 4.826 20.364 62.804 1.00 14.00 158 ILE A N 1
ATOM 1250 C CA . ILE A 1 158 ? 3.952 21.547 62.701 1.00 13.94 158 ILE A CA 1
ATOM 1251 C C . ILE A 1 158 ? 4.778 22.714 62.195 1.00 12.55 158 ILE A C 1
ATOM 1252 O O . ILE A 1 158 ? 4.248 23.472 61.366 1.00 14.25 158 ILE A O 1
ATOM 1257 N N . SER A 1 159 ? 6.026 22.869 62.624 1.00 13.37 159 SER A N 1
ATOM 1258 C CA . SER A 1 159 ? 6.883 23.908 62.039 1.00 10.12 159 SER A CA 1
ATOM 1259 C C . SER A 1 159 ? 7.067 23.722 60.528 1.00 11.93 159 SER A C 1
ATOM 1260 O O . SER A 1 159 ? 7.047 24.701 59.774 1.00 11.85 159 SER A O 1
ATOM 1263 N N . THR A 1 160 ? 7.258 22.476 60.103 1.00 12.90 160 THR A N 1
ATOM 1264 C CA . THR A 1 160 ? 7.338 22.120 58.688 1.00 12.41 160 THR A CA 1
ATOM 1265 C C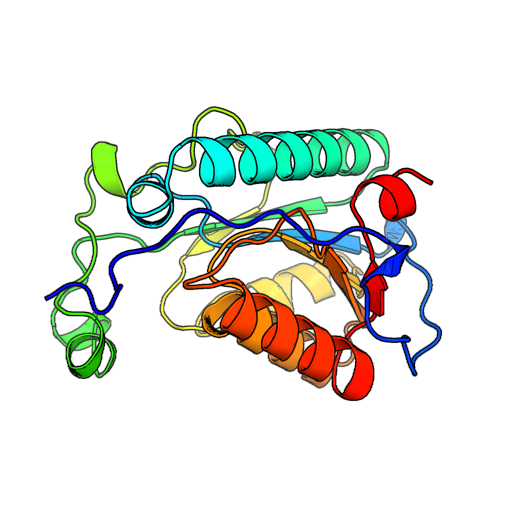 . THR A 1 160 ? 6.095 22.546 57.909 1.00 14.28 160 THR A C 1
ATOM 1266 O O . THR A 1 160 ? 6.248 23.164 56.837 1.00 14.14 160 THR A O 1
ATOM 1270 N N . VAL A 1 161 ? 4.891 22.224 58.423 1.00 13.58 161 VAL A N 1
ATOM 1271 C CA . VAL A 1 161 ? 3.612 22.585 57.807 1.00 14.10 161 VAL A CA 1
ATOM 1272 C C . VAL A 1 161 ? 3.492 24.106 57.684 1.00 11.63 161 VAL A C 1
ATOM 1273 O O . VAL A 1 161 ? 3.043 24.638 56.662 1.00 12.59 161 VAL A O 1
ATOM 1277 N N . ASP A 1 162 ? 3.881 24.835 58.751 1.00 12.04 162 ASP A N 1
ATOM 1278 C CA . ASP A 1 162 ? 3.810 26.299 58.698 1.00 13.50 162 ASP A CA 1
ATOM 1279 C C . ASP A 1 162 ? 4.721 26.895 57.640 1.00 12.99 162 ASP A C 1
ATOM 1280 O O . ASP A 1 162 ? 4.368 27.817 56.907 1.00 16.06 162 ASP A O 1
ATOM 1285 N N . ALA A 1 163 ? 5.951 26.376 57.564 1.00 11.79 163 ALA A N 1
ATOM 1286 C CA . ALA A 1 163 ? 6.863 26.849 56.514 1.00 12.66 163 ALA A CA 1
ATOM 1287 C C . ALA A 1 163 ? 6.276 26.599 55.134 1.00 14.22 163 ALA A C 1
ATOM 1288 O O . ALA A 1 163 ? 6.192 27.465 54.262 1.00 14.90 163 ALA A O 1
ATOM 1290 N N . TYR A 1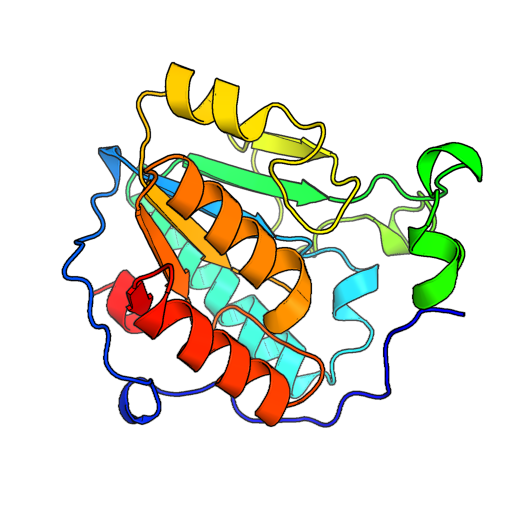 164 ? 5.860 25.383 54.903 1.00 13.00 164 TYR A N 1
ATOM 1291 C CA . TYR A 1 164 ? 5.228 24.988 53.639 1.00 12.46 164 TYR A CA 1
ATOM 1292 C C . TYR A 1 164 ? 4.073 25.915 53.282 1.00 12.39 164 TYR A C 1
ATOM 1293 O O . TYR A 1 164 ? 3.883 26.390 52.170 1.00 13.13 164 TYR A O 1
ATOM 1302 N N . SER A 1 165 ? 3.228 26.185 54.274 1.00 11.90 165 SER A N 1
ATOM 1303 C CA . SER A 1 165 ? 2.062 27.025 54.100 1.00 11.98 165 SER A CA 1
ATOM 1304 C C . SER A 1 165 ? 2.456 28.418 53.626 1.00 12.25 165 SER A C 1
ATOM 1305 O O . SER A 1 165 ? 1.765 29.038 52.845 1.00 11.86 165 SER A O 1
ATOM 1308 N N . ASN A 1 166 ? 3.578 28.914 54.088 1.00 12.54 166 ASN A N 1
ATOM 1309 C CA . ASN A 1 166 ? 4.149 30.187 53.703 1.00 12.50 166 ASN A CA 1
ATOM 1310 C C . ASN A 1 166 ? 4.981 30.105 52.422 1.00 14.99 166 ASN A C 1
ATOM 1311 O O . ASN A 1 166 ? 5.738 31.029 52.092 1.00 13.05 166 ASN A O 1
ATOM 1316 N N . ASP A 1 167 ? 4.860 29.007 51.688 1.00 14.18 167 ASP A N 1
ATOM 1317 C CA . ASP A 1 167 ? 5.582 28.827 50.424 1.00 14.43 167 ASP A CA 1
ATOM 1318 C C . ASP A 1 167 ? 7.099 28.878 50.600 1.00 14.72 167 ASP A C 1
ATOM 1319 O O . ASP A 1 167 ? 7.860 29.316 49.720 1.00 17.87 167 ASP A O 1
ATOM 1324 N N . ILE A 1 168 ? 7.542 28.400 51.746 1.00 12.78 168 ILE A N 1
ATOM 1325 C CA . ILE A 1 168 ? 8.955 28.142 52.042 1.00 14.51 168 ILE A CA 1
ATOM 1326 C C . ILE A 1 168 ? 9.191 26.658 51.883 1.00 13.06 168 ILE A C 1
ATOM 1327 O O . ILE A 1 168 ? 8.535 25.860 52.546 1.00 15.51 168 ILE A O 1
ATOM 1332 N N . GLN A 1 169 ? 10.097 26.286 51.001 1.00 12.65 169 GLN A N 1
ATOM 1333 C CA . GLN A 1 169 ? 10.283 24.834 50.744 1.00 14.14 169 GLN A CA 1
ATOM 1334 C C . GLN A 1 169 ? 10.963 24.152 51.902 1.00 15.35 169 GLN A C 1
ATOM 1335 O O . GLN A 1 169 ? 12.088 24.580 52.189 1.00 13.28 169 GLN A O 1
ATOM 1341 N N . PRO A 1 170 ? 10.369 23.217 52.635 1.00 13.99 170 PRO A N 1
ATOM 1342 C CA . PRO A 1 170 ? 11.099 22.568 53.714 1.00 14.24 170 PRO A CA 1
ATOM 1343 C C . PRO A 1 170 ? 11.793 21.260 53.324 1.00 15.61 170 PRO A C 1
ATOM 1344 O O . PRO A 1 170 ? 11.320 20.499 52.481 1.00 13.59 170 PRO A O 1
ATOM 1348 N N . PHE A 1 171 ? 12.884 21.054 54.065 1.00 12.58 171 PHE A N 1
ATOM 1349 C CA . PHE A 1 171 ? 13.760 19.892 54.011 1.00 13.91 171 PHE A CA 1
ATOM 1350 C C . PHE A 1 171 ? 13.862 19.314 55.430 1.00 11.32 171 PHE A C 1
ATOM 1351 O O . PHE A 1 171 ? 14.466 19.907 56.273 1.00 15.31 171 PHE A O 1
ATOM 1359 N N . LEU A 1 172 ? 13.236 18.138 55.624 1.00 14.58 172 LEU A N 1
ATOM 1360 C CA . LEU A 1 172 ? 13.160 17.486 56.922 1.00 12.93 172 LEU A CA 1
ATOM 1361 C C . LEU A 1 172 ? 14.236 16.400 56.982 1.00 12.46 172 LEU A C 1
ATOM 1362 O O . LEU A 1 172 ? 14.257 15.450 56.205 1.00 13.37 172 LEU A O 1
ATOM 1367 N N . VAL A 1 173 ? 15.154 16.600 57.922 1.00 13.04 173 VAL A N 1
ATOM 1368 C CA . VAL A 1 173 ? 16.329 15.722 57.980 1.00 14.07 173 VAL A CA 1
ATOM 1369 C C . VAL A 1 173 ? 16.012 14.552 58.899 1.00 14.20 173 VAL A C 1
ATOM 1370 O O . VAL A 1 173 ? 16.040 14.636 60.118 1.00 13.71 173 VAL A O 1
ATOM 1374 N N . ALA A 1 174 ? 15.663 13.426 58.270 1.00 13.23 174 ALA A N 1
ATOM 1375 C CA . ALA A 1 174 ? 15.055 12.275 58.912 1.00 13.86 174 ALA A CA 1
ATOM 1376 C C . ALA A 1 174 ? 15.865 11.611 60.027 1.00 14.63 174 ALA A C 1
ATOM 1377 O O . ALA A 1 174 ? 15.214 11.088 60.937 1.00 13.95 174 ALA A O 1
ATOM 1379 N N . ASP A 1 175 ? 17.186 11.665 59.970 1.00 15.08 175 ASP A N 1
ATOM 1380 C CA . ASP A 1 175 ? 18.035 11.122 61.017 1.00 14.59 175 ASP A CA 1
ATOM 1381 C C . ASP A 1 175 ? 18.697 12.206 61.878 1.00 15.04 175 ASP A C 1
ATOM 1382 O O . ASP A 1 175 ? 19.640 11.963 62.649 1.00 15.66 175 ASP A O 1
ATOM 1387 N N . ALA A 1 176 ? 18.200 13.432 61.765 1.00 13.83 176 ALA A N 1
ATOM 1388 C CA . ALA A 1 176 ? 18.609 14.477 62.678 1.00 13.09 176 ALA A CA 1
ATOM 1389 C C . ALA A 1 176 ? 17.412 15.034 63.437 1.00 14.32 176 ALA A C 1
ATOM 1390 O O . ALA A 1 176 ? 17.409 16.194 63.878 1.00 14.39 176 ALA A O 1
ATOM 1392 N N . ILE A 1 177 ? 16.405 14.193 63.593 1.00 13.72 177 ILE A N 1
ATOM 1393 C CA . ILE A 1 177 ? 15.209 14.398 64.399 1.00 14.80 177 ILE A CA 1
ATOM 1394 C C . ILE A 1 177 ? 15.038 13.132 65.241 1.00 13.80 177 ILE A C 1
ATOM 1395 O O . ILE A 1 177 ? 15.538 12.045 64.900 1.00 15.70 177 ILE A O 1
ATOM 1400 N N . ALA A 1 178 ? 14.343 13.312 66.357 1.00 13.84 178 ALA A N 1
ATOM 1401 C CA . ALA A 1 178 ? 13.966 12.175 67.201 1.00 15.75 178 ALA A CA 1
ATOM 1402 C C . ALA A 1 178 ? 12.547 12.374 67.707 1.00 13.73 178 ALA A C 1
ATOM 1403 O O . ALA A 1 178 ? 11.962 13.478 67.603 1.00 16.74 178 ALA A O 1
ATOM 1405 N N . ASP A 1 179 ? 11.986 11.259 68.235 1.00 13.64 179 ASP A N 1
ATOM 1406 C CA . ASP A 1 179 ? 10.573 11.259 68.628 1.00 12.32 179 ASP A CA 1
ATOM 1407 C C . ASP A 1 179 ? 10.277 10.296 69.756 1.00 15.17 179 ASP A C 1
ATOM 1408 O O . ASP A 1 179 ? 11.185 9.615 70.244 1.00 15.36 179 ASP A O 1
ATOM 1413 N N . PHE A 1 180 ? 9.015 10.224 70.159 1.00 16.62 180 PHE A N 1
ATOM 1414 C CA . PHE A 1 180 ? 8.488 9.375 71.231 1.00 17.10 180 PHE A CA 1
ATOM 1415 C C . PHE A 1 180 ? 8.634 7.881 70.974 1.00 18.45 180 PHE A C 1
ATOM 1416 O O . PHE A 1 180 ? 8.758 7.127 71.943 1.00 16.56 180 PHE A O 1
ATOM 1424 N N . SER A 1 181 ? 8.619 7.457 69.724 1.00 17.66 181 SER A N 1
ATOM 1425 C CA . SER A 1 181 ? 8.798 6.074 69.319 1.00 16.54 181 SER A CA 1
ATOM 1426 C C . SER A 1 181 ? 9.168 6.023 67.851 1.00 13.66 181 SER A C 1
ATOM 1427 O O . SER A 1 181 ? 9.025 6.998 67.118 1.00 14.87 181 SER A O 1
ATOM 1430 N N . GLU A 1 182 ? 9.610 4.882 67.397 1.00 16.49 182 GLU A N 1
ATOM 1431 C CA . GLU A 1 182 ? 9.905 4.691 65.968 1.00 15.73 182 GLU A CA 1
ATOM 1432 C C . GLU A 1 182 ? 8.678 4.917 65.108 1.00 16.27 182 GLU A C 1
ATOM 1433 O O . GLU A 1 182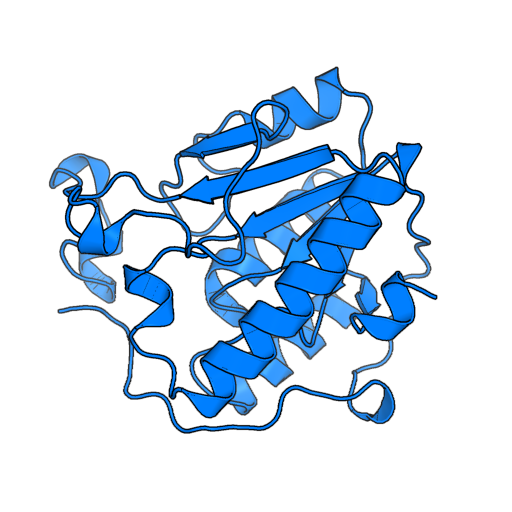 ? 8.824 5.508 64.023 1.00 16.27 182 GLU A O 1
ATOM 1439 N N . ALA A 1 183 ? 7.540 4.463 65.585 1.00 12.62 183 ALA A N 1
ATOM 1440 C CA . ALA A 1 183 ? 6.288 4.601 64.809 1.00 14.58 183 ALA A CA 1
ATOM 1441 C C . ALA A 1 183 ? 5.846 6.056 64.703 1.00 13.44 183 ALA A C 1
ATOM 1442 O O . ALA A 1 183 ? 5.398 6.483 63.613 1.00 14.83 183 ALA A O 1
ATOM 1444 N N . HIS A 1 184 ? 5.979 6.835 65.770 1.00 16.77 184 HIS A N 1
ATOM 1445 C CA . HIS A 1 184 ? 5.720 8.272 65.658 1.00 14.27 184 HIS A CA 1
ATOM 1446 C C . HIS A 1 184 ? 6.652 8.910 64.635 1.00 13.20 184 HIS A C 1
ATOM 1447 O O . HIS A 1 184 ? 6.238 9.698 63.785 1.00 14.39 184 HIS A O 1
ATOM 1454 N N . HIS A 1 185 ? 7.941 8.601 64.734 1.00 14.41 185 HIS A N 1
ATOM 1455 C CA . HIS A 1 185 ? 8.922 9.179 63.811 1.00 12.93 185 HIS A CA 1
ATOM 1456 C C . HIS A 1 185 ? 8.601 8.872 62.364 1.00 14.11 185 HIS A C 1
ATOM 1457 O O . HIS A 1 185 ? 8.639 9.717 61.459 1.00 12.48 185 HIS A O 1
ATOM 1464 N N . ARG A 1 186 ? 8.293 7.599 62.125 1.00 15.21 186 ARG A N 1
ATOM 1465 C CA . ARG A 1 186 ? 8.015 7.135 60.772 1.00 16.91 186 ARG A CA 1
ATOM 1466 C C . ARG A 1 186 ? 6.780 7.821 60.227 1.00 14.18 186 ARG A C 1
ATOM 1467 O O . ARG A 1 186 ? 6.762 8.240 59.056 1.00 15.77 186 ARG A O 1
ATOM 1475 N N . MET A 1 187 ? 5.730 7.943 61.055 1.00 15.98 187 MET A N 1
ATOM 1476 C CA . MET A 1 187 ? 4.520 8.606 60.585 1.00 15.95 187 MET A CA 1
ATOM 1477 C C . MET A 1 187 ? 4.752 10.076 60.259 1.00 14.71 187 MET A C 1
ATOM 1478 O O . MET A 1 187 ? 4.207 10.611 59.303 1.00 13.65 187 MET A O 1
ATOM 1483 N N . ALA A 1 188 ? 5.586 10.730 61.058 1.00 14.27 188 ALA A N 1
ATOM 1484 C CA . ALA A 1 188 ? 5.959 12.121 60.730 1.00 14.44 188 ALA A CA 1
ATOM 1485 C C . ALA A 1 188 ? 6.643 12.210 59.377 1.00 14.86 188 ALA A C 1
ATOM 1486 O O . ALA A 1 188 ? 6.347 13.155 58.622 1.00 14.39 188 ALA A O 1
ATOM 1488 N N . LEU A 1 189 ? 7.505 11.246 59.065 1.00 14.14 189 LEU A N 1
ATOM 1489 C CA . LEU A 1 189 ? 8.218 11.239 57.784 1.00 13.40 189 LEU A CA 1
ATOM 1490 C C . LEU A 1 189 ? 7.248 11.021 56.619 1.00 12.93 189 LEU A C 1
ATOM 1491 O O . LEU A 1 189 ? 7.360 11.668 55.564 1.00 14.71 189 LEU A O 1
ATOM 1496 N N . GLU A 1 190 ? 6.305 10.104 56.812 1.00 14.16 190 GLU A N 1
ATOM 1497 C CA . GLU A 1 190 ? 5.289 9.812 55.804 1.00 12.80 190 GLU A CA 1
ATOM 1498 C C . GLU A 1 190 ? 4.404 11.031 55.530 1.00 12.19 190 GLU A C 1
ATOM 1499 O O . GLU A 1 190 ? 4.056 11.306 54.375 1.00 14.27 190 GLU A O 1
ATOM 1505 N N . TYR A 1 191 ? 4.079 11.685 56.632 1.00 11.34 191 TYR A N 1
ATOM 1506 C CA . TYR A 1 191 ? 3.230 12.878 56.485 1.00 13.82 191 TYR A CA 1
ATOM 1507 C C . TYR A 1 191 ? 4.035 13.945 55.738 1.00 13.80 191 TYR A C 1
ATOM 1508 O O . TYR A 1 191 ? 3.528 14.559 54.778 1.00 15.05 191 TYR A O 1
ATOM 1517 N N . ALA A 1 192 ? 5.246 14.195 56.201 1.00 14.47 192 ALA A N 1
ATOM 1518 C CA . ALA A 1 192 ? 6.076 15.236 55.538 1.00 14.53 192 ALA A CA 1
ATOM 1519 C C . ALA A 1 192 ? 6.269 14.949 54.061 1.00 12.66 192 ALA A C 1
ATOM 1520 O O . ALA A 1 192 ? 6.074 15.822 53.223 1.00 12.67 192 ALA A O 1
ATOM 1522 N N . ALA A 1 193 ? 6.635 13.727 53.692 1.00 15.13 193 ALA A N 1
ATOM 1523 C CA . ALA A 1 193 ? 6.976 13.400 52.319 1.00 13.74 193 ALA A CA 1
ATOM 1524 C C . ALA A 1 193 ? 5.809 13.571 51.367 1.00 15.95 193 ALA A C 1
ATOM 1525 O O . ALA A 1 193 ? 6.118 13.807 50.190 1.00 15.95 193 ALA A O 1
ATOM 1527 N N . SER A 1 194 ? 4.589 13.425 51.867 1.00 14.08 194 SER A N 1
ATOM 1528 C CA . SER A 1 194 ? 3.401 13.534 51.011 1.00 16.02 194 SER A CA 1
ATOM 1529 C C . SER A 1 194 ? 2.572 14.793 51.196 1.00 14.34 194 SER A C 1
ATOM 1530 O O . SER A 1 194 ? 1.593 15.010 50.447 1.00 15.83 194 SER A O 1
ATOM 1533 N N . ARG A 1 195 ? 2.913 15.642 52.172 1.00 14.01 195 ARG A N 1
ATOM 1534 C CA . ARG A 1 195 ? 2.123 16.835 52.436 1.00 14.41 195 ARG A CA 1
ATOM 1535 C C . ARG A 1 195 ? 2.903 18.114 52.637 1.00 14.78 195 ARG A C 1
ATOM 1536 O O . ARG A 1 195 ? 2.291 19.188 52.521 1.00 15.29 195 ARG A O 1
ATOM 1544 N N . CYS A 1 196 ? 4.205 18.086 52.972 1.00 12.28 196 CYS A N 1
ATOM 1545 C CA . CYS A 1 196 ? 4.795 19.393 53.225 1.00 12.07 196 CYS A CA 1
ATOM 1546 C C . CYS A 1 196 ? 6.301 19.481 53.127 1.00 13.01 196 CYS A C 1
ATOM 1547 O O . CYS A 1 196 ? 6.846 20.554 53.452 1.00 15.19 196 CYS A O 1
ATOM 1550 N N . ALA A 1 197 ? 7.048 18.461 52.704 1.00 13.30 197 ALA A N 1
ATOM 1551 C CA . ALA A 1 197 ? 8.498 18.617 52.748 1.00 12.41 197 ALA A CA 1
ATOM 1552 C C . ALA A 1 197 ? 9.220 17.631 51.837 1.00 13.05 197 ALA A C 1
ATOM 1553 O O . ALA A 1 197 ? 8.630 16.632 51.453 1.00 14.48 197 ALA A O 1
ATOM 1555 N N . MET A 1 198 ? 10.487 17.909 51.563 1.00 14.56 198 MET A N 1
ATOM 1556 C CA . MET A 1 198 ? 11.380 16.861 51.104 1.00 13.03 198 MET A CA 1
ATOM 1557 C C . MET A 1 198 ? 11.974 16.167 52.330 1.00 12.87 198 MET A C 1
ATOM 1558 O O . MET A 1 198 ? 12.481 16.892 53.180 1.00 16.46 198 MET A O 1
ATOM 1563 N N . VAL A 1 199 ? 11.951 14.841 52.415 1.00 13.73 199 VAL A N 1
ATOM 1564 C CA . VAL A 1 199 ? 12.600 14.132 53.500 1.00 13.34 199 VAL A CA 1
ATOM 1565 C C . VAL A 1 199 ? 13.919 13.565 53.019 1.00 14.60 199 VAL A C 1
ATOM 1566 O O . VAL A 1 199 ? 14.009 12.931 51.959 1.00 16.27 199 VAL A O 1
ATOM 1570 N N . VAL A 1 200 ? 14.958 13.827 53.801 1.00 14.61 200 VAL A N 1
ATOM 1571 C CA . VAL A 1 200 ? 16.333 13.545 53.393 1.00 17.14 200 VAL A CA 1
ATOM 1572 C C . VAL A 1 200 ? 17.138 13.075 54.593 1.00 16.97 200 VAL A C 1
ATOM 1573 O O . VAL A 1 200 ? 16.751 13.408 55.714 1.00 18.52 200 VAL A O 1
ATOM 1577 N N . THR A 1 201 ? 18.229 12.343 54.380 1.00 16.64 201 THR A N 1
ATOM 1578 C CA . THR A 1 201 ? 19.109 12.032 55.487 1.00 13.90 201 THR A CA 1
ATOM 1579 C C . THR A 1 201 ? 20.219 13.075 55.564 1.00 14.00 201 THR A C 1
ATOM 1580 O O . THR A 1 201 ? 20.425 13.839 54.624 1.00 14.26 201 THR A O 1
ATOM 1584 N N . THR A 1 202 ? 20.915 13.076 56.713 1.00 14.52 202 THR A N 1
ATOM 1585 C CA . THR A 1 202 ? 22.035 13.973 56.898 1.00 16.20 202 THR A CA 1
ATOM 1586 C C . THR A 1 202 ? 23.099 13.769 55.834 1.00 14.92 202 THR A C 1
ATOM 1587 O O . THR A 1 202 ? 23.640 14.712 55.253 1.00 18.73 202 THR A O 1
ATOM 1591 N N . ASP A 1 203 ? 23.407 12.518 55.493 1.00 17.03 203 ASP A N 1
ATOM 1592 C CA . ASP A 1 203 ? 24.375 12.256 54.436 1.00 20.05 203 ASP A CA 1
ATOM 1593 C C . ASP A 1 203 ? 23.951 12.852 53.112 1.00 20.15 203 ASP A C 1
ATOM 1594 O O . ASP A 1 203 ? 24.724 13.395 52.342 1.00 21.35 203 ASP A O 1
ATOM 1599 N N . GLU A 1 204 ? 22.673 12.758 52.791 1.00 18.46 204 GLU A N 1
ATOM 1600 C CA . GLU A 1 204 ? 22.149 13.223 51.529 1.00 21.07 204 GLU A CA 1
ATOM 1601 C C . GLU A 1 204 ? 22.337 14.745 51.503 1.00 21.90 204 GLU A C 1
ATOM 1602 O O . GLU A 1 204 ? 22.710 15.234 50.440 1.00 31.32 204 GLU A O 1
ATOM 1608 N N . VAL A 1 205 ? 22.110 15.424 52.622 1.00 17.66 205 VAL A N 1
ATOM 1609 C CA . VAL A 1 205 ? 22.287 16.879 52.649 1.00 19.92 205 VAL A CA 1
ATOM 1610 C C . VAL A 1 205 ? 23.747 17.258 52.380 1.00 20.90 205 VAL A C 1
ATOM 1611 O O . VAL A 1 205 ? 24.079 18.247 51.699 1.00 23.26 205 VAL A O 1
ATOM 1615 N N . LEU A 1 206 ? 24.688 16.487 52.893 1.00 24.12 206 LEU A N 1
ATOM 1616 C CA . LEU A 1 206 ? 26.123 16.805 52.845 1.00 30.25 206 LEU A CA 1
ATOM 1617 C C . LEU A 1 206 ? 26.721 16.374 51.506 1.00 33.94 206 LEU A C 1
ATOM 1618 O O . LEU A 1 206 ? 27.848 16.743 51.161 1.00 42.15 206 LEU A O 1
ATOM 1623 N N . GLU A 1 207 ? 25.886 15.613 50.822 1.00 35.60 207 GLU A N 1
ATOM 1624 C CA . GLU A 1 207 ? 25.841 15.198 49.447 1.00 46.85 207 GLU A CA 1
ATOM 1625 C C . GLU A 1 207 ? 26.386 13.784 49.292 1.00 54.13 207 GLU A C 1
ATOM 1626 O O . GLU A 1 207 ? 27.274 13.456 50.114 1.00 69.39 207 GLU A O 1
#

Solvent-accessible surface area: 9762 Å² total; per-residue (Å²): 201,32,38,28,60,173,16,110,55,20,101,31,19,61,38,158,118,29,35,84,35,127,25,189,72,83,37,52,37,164,46,0,0,0,0,2,2,7,1,0,82,38,21,3,137,46,10,34,115,78,4,59,46,26,0,7,58,21,1,33,95,0,44,164,26,0,78,104,86,44,8,37,4,0,4,1,12,18,32,8,52,17,80,143,159,78,12,28,149,15,120,99,151,40,10,80,12,3,104,58,44,89,66,16,90,77,27,5,130,76,1,60,54,24,143,122,20,34,118,8,62,5,59,64,84,7,0,20,86,141,32,57,0,58,114,67,0,120,89,48,59,44,46,0,0,0,0,0,0,2,12,0,56,21,5,0,16,69,0,0,47,43,0,98,73,40,125,1,45,0,7,0,0,0,17,0,0,0,0,20,36,95,43,60,2,114,104,2,4,78,110,0,4,40,152,4,3,22,2,24,7,0,86,84,11,56,179

Radius of gyration: 15.71 Å; Cα contacts (8 Å, |Δi|>4): 421; chains: 1; bounding box: 34×37×41 Å